Protein AF-V7DD40-F1 (afdb_monomer)

pLDDT: mean 92.63, std 10.47, range [48.88, 98.44]

Organism: NCBI:txid1388762

Nearest PDB structures (foldseek):
  3me1-assembly1_A  TM=8.882E-01  e=3.723E-08  Nitratidesulfovibrio vulgaris str. Hildenborough
  3me1-assembly1_C  TM=8.630E-01  e=1.002E-07  Nitratidesulfovibrio vulgaris str. Hildenborough
  6qd5-assembly1_A  TM=8.201E-01  e=2.045E-06  Homo sapiens
  8xdh-assembly1_A  TM=8.154E-01  e=1.403E-06  Danio rerio
  4ezd-assembly1_A  TM=8.094E-01  e=1.951E-06  Bos taurus

Radius of gyration: 19.09 Å; Cα contacts (8 Å, |Δi|>4): 317; chains: 1; bounding box: 64×48×47 Å

Mean predicted aligned error: 5.02 Å

InterPro domains:
  IPR004937 Urea transporter [PF03253] (1-213)
  IPR004937 Urea transporter [PTHR10464] (6-212)
  IPR029020 Ammonium/urea transporter [G3DSA:1.10.3430.10] (1-225)

Sequence (229 aa):
AQARGYDRADRQAGLYSYNGVLIGILISAVLPWSVILPPLIIAAGGLSSIITHQWRKRGGKLLIAYTAPFVLLGWAVLLIASPSPSGFVEAQPLYALARGVGQIFLLDQPLAGLLIVIGMFIANPYAAMWAVIGSAIGGGVALLADQAQAAWMGLYGFNAALAALAFSRQGEKPWLTVLAITLALLLQPLFKLLPVPGLTAPFVAACWLMHLGNHLAQPRHRDASRLHS

Foldseek 3Di:
DVVVPPDPVCVVVVQLQPLLLLLLLLLPQFDDDDPVSVVVSVVLSVVLSVVSVVCVVPVPQQQNPQNVSSQVSSVVVCVVTPGDDDDFFDDDQQLLLLLLQQCLSPDQGSVSSVVSLVVCCVVPVQLSVQLSVLLNVQLVVCVVVVNNRCSRSSVRRNLRSLQLSVQSDDPGDVVSSVQLSVQLNVCLVVCVVDPGHSRNVSNSVSSSVSSVVVVVPDDPDDDDPPPPD

Secondary structure (DSSP, 8-state):
-GGGT--HHHHHTTTTTHHHHHHHHHHHHHS---TTHHHHHHHHHHHHHHHHHHHHHHSTTTS--TTHHHHHHHHHHHTT-PPPPPPP----HHHHHHHHHHGGGT---HHHHHHHHHHHHHH-HHHHHHHHHHHHHHHHHHHHTT-HHHHHTTTTHHHHHHHHHHH--TTS-HHHHHHHHHHHHHHHHHHTTSSS--TTHHHHHHHHHHHHHHHHHS----SSSSS--

Structure (mmCIF, N/CA/C/O backbone):
data_AF-V7DD40-F1
#
_entry.id   AF-V7DD40-F1
#
loop_
_atom_site.group_PDB
_atom_site.id
_atom_site.type_symbol
_atom_site.label_atom_id
_atom_site.label_alt_id
_atom_site.label_comp_id
_atom_site.label_asym_id
_atom_site.label_entity_id
_atom_site.label_seq_id
_atom_site.pdbx_PDB_ins_code
_atom_site.Cartn_x
_atom_site.Cartn_y
_atom_site.Cartn_z
_atom_site.occupancy
_atom_site.B_iso_or_equiv
_atom_site.auth_seq_id
_atom_site.auth_comp_id
_atom_site.auth_asym_id
_atom_site.auth_atom_id
_atom_site.pdbx_PDB_model_num
ATOM 1 N N . ALA A 1 1 ? -4.344 20.258 2.073 1.00 90.94 1 ALA A N 1
ATOM 2 C CA . ALA A 1 1 ? -5.144 20.231 3.319 1.00 90.94 1 ALA A CA 1
ATOM 3 C C . ALA A 1 1 ? -5.144 21.559 4.088 1.00 90.94 1 ALA A C 1
ATOM 5 O O . ALA A 1 1 ? -6.216 22.110 4.282 1.00 90.94 1 ALA A O 1
ATOM 6 N N . GLN A 1 2 ? -3.987 22.096 4.510 1.00 93.69 2 GLN A N 1
ATOM 7 C CA . GLN A 1 2 ? -3.926 23.322 5.331 1.00 93.69 2 GLN A CA 1
ATOM 8 C C . GLN A 1 2 ? -4.579 24.541 4.671 1.00 93.69 2 GLN A C 1
ATOM 10 O O . GLN A 1 2 ? -5.455 25.147 5.274 1.00 93.69 2 GLN A O 1
ATOM 15 N N . ALA A 1 3 ? -4.235 24.831 3.412 1.00 94.25 3 ALA A N 1
ATOM 16 C CA . ALA A 1 3 ? -4.831 25.936 2.654 1.00 94.25 3 ALA A CA 1
ATOM 17 C C . ALA A 1 3 ? -6.359 25.821 2.472 1.00 94.25 3 ALA A C 1
ATOM 19 O O . ALA A 1 3 ? -7.016 26.806 2.173 1.00 94.25 3 ALA A O 1
ATOM 20 N N . ARG A 1 4 ? -6.934 24.622 2.654 1.00 94.12 4 ARG A N 1
ATOM 21 C CA . ARG A 1 4 ? -8.380 24.367 2.548 1.00 94.12 4 ARG A CA 1
ATOM 22 C C . ARG A 1 4 ? -9.088 24.307 3.906 1.00 94.12 4 ARG A C 1
ATOM 24 O O . ARG A 1 4 ? -10.249 23.925 3.958 1.00 94.12 4 ARG A O 1
ATOM 31 N N . GLY A 1 5 ? -8.392 24.619 5.002 1.00 94.56 5 GLY A N 1
ATOM 32 C CA . GLY A 1 5 ? -8.992 24.651 6.338 1.00 94.56 5 GLY A CA 1
ATOM 33 C C . GLY A 1 5 ? -9.457 23.288 6.864 1.00 94.56 5 GLY A C 1
ATOM 34 O O . GLY A 1 5 ? -10.349 23.236 7.701 1.00 94.56 5 GLY A O 1
ATOM 35 N N . TYR A 1 6 ? -8.886 22.177 6.381 1.00 94.88 6 TYR A N 1
ATOM 36 C CA . TYR A 1 6 ? -9.249 20.848 6.887 1.00 94.88 6 TYR A CA 1
ATOM 37 C C . TYR A 1 6 ? -8.832 20.676 8.352 1.00 94.88 6 TYR A C 1
ATOM 39 O O . TYR A 1 6 ? -7.859 21.296 8.805 1.00 94.88 6 TYR A O 1
ATOM 47 N N . ASP A 1 7 ? -9.541 19.790 9.056 1.00 94.81 7 ASP A N 1
ATOM 48 C CA . ASP A 1 7 ? -9.347 19.528 10.483 1.00 94.81 7 ASP A CA 1
ATOM 49 C C . ASP A 1 7 ? -7.865 19.359 10.863 1.00 94.81 7 ASP A C 1
ATOM 51 O O . ASP A 1 7 ? -7.064 18.757 10.135 1.00 94.81 7 ASP A O 1
ATOM 55 N N . ARG A 1 8 ? -7.473 19.968 11.985 1.00 94.25 8 ARG A N 1
ATOM 56 C CA . ARG A 1 8 ? -6.069 20.030 12.406 1.00 94.25 8 ARG A CA 1
ATOM 57 C C . ARG A 1 8 ? -5.568 18.684 12.920 1.00 94.25 8 ARG A C 1
ATOM 59 O O . ARG A 1 8 ? -4.439 18.331 12.577 1.00 94.25 8 ARG A O 1
ATOM 66 N N . ALA A 1 9 ? -6.376 17.954 13.687 1.00 95.19 9 ALA A N 1
ATOM 67 C CA . ALA A 1 9 ? -5.984 16.662 14.240 1.00 95.19 9 ALA A CA 1
ATOM 68 C C . ALA A 1 9 ? -5.750 15.653 13.110 1.00 95.19 9 ALA A C 1
ATOM 70 O O . ALA A 1 9 ? -4.710 14.999 13.058 1.00 95.19 9 ALA A O 1
ATOM 71 N N . ASP A 1 10 ? -6.641 15.635 12.120 1.00 93.19 10 ASP A N 1
ATOM 72 C CA . ASP A 1 10 ? -6.506 14.788 10.936 1.00 93.19 10 ASP A CA 1
ATOM 73 C C . ASP A 1 10 ? -5.260 15.112 10.098 1.00 93.19 10 ASP A C 1
ATOM 75 O O . ASP A 1 10 ? -4.615 14.220 9.541 1.00 93.19 10 ASP A O 1
ATOM 79 N N . ARG A 1 11 ? -4.904 16.399 9.991 1.00 93.69 11 ARG A N 1
ATOM 80 C CA . ARG A 1 11 ? -3.671 16.828 9.315 1.00 93.69 11 ARG A CA 1
ATOM 81 C C . ARG A 1 11 ? -2.424 16.391 10.075 1.00 93.69 11 ARG A C 1
ATOM 83 O O . ARG A 1 11 ? -1.487 15.918 9.440 1.00 93.69 11 ARG A O 1
ATOM 90 N N . GLN A 1 12 ? -2.413 16.544 11.396 1.00 94.06 12 GLN A N 1
ATOM 91 C CA . GLN A 1 12 ? -1.286 16.152 12.247 1.00 94.06 12 GLN A CA 1
ATOM 92 C C . GLN A 1 12 ? -1.100 14.632 12.295 1.00 94.06 12 GLN A C 1
ATOM 94 O O . GLN A 1 12 ? 0.031 14.164 12.318 1.00 94.06 12 GLN A O 1
ATOM 99 N N . ALA A 1 13 ? -2.189 13.868 12.194 1.00 92.81 13 ALA A N 1
ATOM 100 C CA . ALA A 1 13 ? -2.155 12.418 12.019 1.00 92.81 13 ALA A CA 1
ATOM 101 C C . ALA A 1 13 ? -1.716 11.976 10.604 1.00 92.81 13 ALA A C 1
ATOM 103 O O . ALA A 1 13 ? -1.701 10.784 10.306 1.00 92.81 13 ALA A O 1
ATOM 104 N N . GLY A 1 14 ? -1.399 12.914 9.702 1.00 93.75 14 GLY A N 1
ATOM 105 C CA . GLY A 1 14 ? -0.936 12.616 8.346 1.00 93.75 14 GLY A CA 1
ATOM 106 C C . GLY A 1 14 ? -2.021 12.088 7.404 1.00 93.75 14 GLY A C 1
ATOM 107 O O . GLY A 1 14 ? -1.705 11.646 6.300 1.00 93.75 14 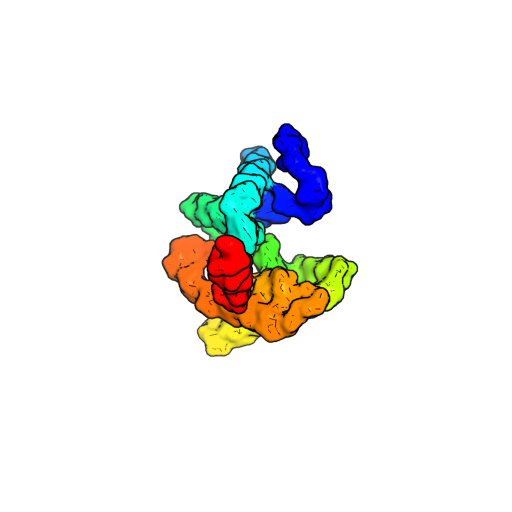GLY A O 1
ATOM 108 N N . LEU A 1 15 ? -3.309 12.158 7.773 1.00 93.94 15 LEU A N 1
ATOM 109 C CA . LEU A 1 15 ? -4.376 11.491 7.016 1.00 93.94 15 LEU A CA 1
ATOM 110 C C . LEU A 1 15 ? -4.545 12.011 5.583 1.00 93.94 15 LEU A C 1
ATOM 112 O O . LEU A 1 15 ? -5.105 11.322 4.738 1.00 93.94 15 LEU A O 1
ATOM 116 N N . TYR A 1 16 ? -4.069 13.225 5.312 1.00 95.88 16 TYR A N 1
ATOM 117 C CA . TYR A 1 16 ? -4.158 13.873 4.006 1.00 95.88 16 TYR A CA 1
ATOM 118 C C . TYR A 1 16 ? -2.867 13.810 3.179 1.00 95.88 16 TYR A C 1
ATOM 120 O O . TYR A 1 16 ? -2.866 14.341 2.068 1.00 95.88 16 TYR A O 1
ATOM 128 N N . SER A 1 17 ? -1.778 13.235 3.704 1.00 94.94 17 SER A N 1
ATOM 129 C CA . SER A 1 17 ? -0.465 13.241 3.042 1.00 94.94 17 SER A CA 1
ATOM 130 C C . SER A 1 17 ? -0.055 11.881 2.488 1.00 94.94 17 SER A C 1
ATOM 132 O O . SER A 1 17 ? 0.490 11.845 1.390 1.00 94.94 17 SER A O 1
ATOM 134 N N . TYR A 1 18 ? -0.342 10.768 3.171 1.00 95.19 18 TYR A N 1
ATOM 135 C CA . TYR A 1 18 ? 0.198 9.459 2.767 1.00 95.19 18 TYR A CA 1
ATOM 136 C C . TYR A 1 18 ? -0.251 9.021 1.359 1.00 95.19 18 TYR A C 1
ATOM 138 O O . TYR A 1 18 ? 0.580 8.599 0.561 1.00 95.19 18 TYR A O 1
ATOM 146 N N . ASN A 1 19 ? -1.525 9.215 0.989 1.00 97.75 19 ASN A N 1
ATOM 147 C CA . ASN A 1 19 ? -1.993 8.954 -0.381 1.00 97.75 19 ASN A CA 1
ATOM 148 C C . ASN A 1 19 ? -1.303 9.867 -1.413 1.00 97.75 19 ASN A C 1
ATOM 150 O O . ASN A 1 19 ? -1.133 9.480 -2.565 1.00 97.75 19 ASN A O 1
ATOM 154 N N . GLY A 1 20 ? -0.931 11.087 -1.009 1.00 97.50 20 GLY A N 1
ATOM 155 C CA . GLY A 1 20 ? -0.179 12.043 -1.825 1.00 97.50 20 GLY A CA 1
ATOM 156 C C . GLY A 1 20 ? 1.276 11.617 -2.046 1.00 97.50 20 GLY A C 1
ATOM 157 O O . GLY A 1 20 ? 1.800 11.771 -3.144 1.00 97.50 20 GLY A O 1
ATOM 158 N N . VAL A 1 21 ? 1.905 11.028 -1.026 1.00 97.69 21 VAL A N 1
ATOM 159 C CA . VAL A 1 21 ? 3.252 10.448 -1.129 1.00 97.69 21 VAL A CA 1
ATOM 160 C C . VAL A 1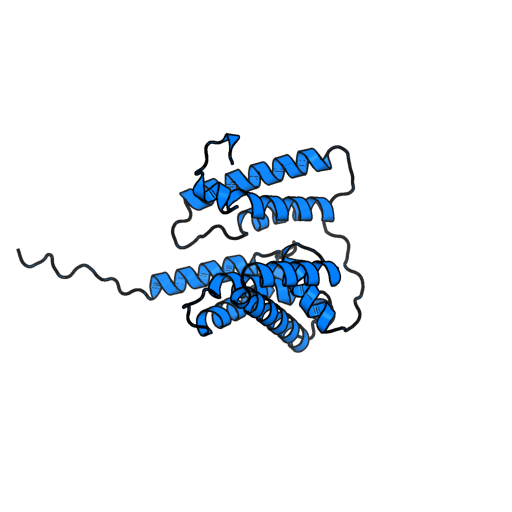 21 ? 3.248 9.277 -2.111 1.00 97.69 21 VAL A C 1
ATOM 162 O O . VAL A 1 21 ? 4.047 9.268 -3.041 1.00 97.69 21 VAL A O 1
ATOM 165 N N . LEU A 1 22 ? 2.308 8.336 -1.966 1.00 98.06 22 LEU A N 1
ATOM 166 C CA . LEU A 1 22 ? 2.227 7.159 -2.837 1.00 98.06 22 LEU A CA 1
ATOM 167 C C . LEU A 1 22 ? 1.995 7.528 -4.309 1.00 98.06 22 LEU A C 1
ATOM 169 O O . LEU A 1 22 ? 2.670 6.989 -5.184 1.00 98.06 22 LEU A O 1
ATOM 173 N N . ILE A 1 23 ? 1.091 8.475 -4.599 1.00 98.25 23 ILE A N 1
ATOM 174 C CA . ILE A 1 23 ? 0.865 8.908 -5.987 1.00 98.25 23 ILE A CA 1
ATOM 175 C C . ILE A 1 23 ? 2.081 9.648 -6.558 1.00 98.25 23 ILE A C 1
ATOM 177 O O . ILE A 1 23 ? 2.396 9.476 -7.730 1.00 98.25 23 ILE A O 1
ATOM 181 N N . GLY A 1 24 ? 2.802 10.420 -5.738 1.00 97.81 24 GLY A N 1
ATOM 182 C CA . GLY A 1 24 ? 4.040 11.077 -6.156 1.00 97.81 24 GLY A CA 1
ATOM 183 C C . GLY A 1 24 ? 5.152 10.085 -6.502 1.00 97.81 24 GLY A C 1
ATOM 184 O O . GLY A 1 24 ? 5.825 10.255 -7.521 1.00 97.81 24 GLY A O 1
ATOM 185 N N . ILE A 1 25 ? 5.303 9.024 -5.701 1.00 96.75 25 ILE A N 1
ATOM 186 C CA . ILE A 1 25 ? 6.254 7.941 -5.984 1.00 96.75 25 ILE A CA 1
ATOM 187 C C . ILE A 1 25 ? 5.860 7.218 -7.274 1.00 96.75 25 ILE A C 1
ATOM 189 O O . ILE A 1 25 ? 6.704 7.049 -8.148 1.00 96.75 25 ILE A O 1
ATOM 193 N N . LEU A 1 26 ? 4.580 6.862 -7.437 1.00 97.38 26 LEU A N 1
ATOM 194 C CA . LEU A 1 26 ? 4.100 6.195 -8.649 1.00 97.38 26 LEU A CA 1
ATOM 195 C C . LEU A 1 26 ? 4.368 7.028 -9.905 1.00 97.38 26 LEU A C 1
ATOM 197 O O . LEU A 1 26 ? 4.930 6.512 -10.863 1.00 97.38 26 LEU A O 1
ATOM 201 N N . ILE A 1 27 ? 4.012 8.316 -9.887 1.00 97.19 27 ILE A N 1
ATOM 202 C CA . ILE A 1 27 ? 4.259 9.238 -11.004 1.00 97.19 27 ILE A CA 1
ATOM 203 C C . ILE A 1 27 ? 5.754 9.294 -11.343 1.00 97.19 27 ILE A C 1
ATOM 205 O O . ILE A 1 27 ? 6.113 9.234 -12.515 1.00 97.19 27 ILE A O 1
ATOM 209 N N . SER A 1 28 ? 6.619 9.349 -10.327 1.00 95.31 28 SER A N 1
ATOM 210 C CA . SER A 1 28 ? 8.077 9.343 -10.513 1.00 95.31 28 SER A CA 1
ATOM 211 C C . SER A 1 28 ? 8.607 8.018 -11.068 1.00 95.31 28 SER A C 1
ATOM 213 O O . SER A 1 28 ? 9.642 8.007 -11.723 1.00 95.31 28 SER A O 1
ATOM 215 N N . ALA A 1 29 ? 7.919 6.907 -10.800 1.00 93.38 29 ALA A N 1
ATOM 216 C CA . ALA A 1 29 ? 8.317 5.581 -11.257 1.00 93.38 29 ALA A CA 1
ATOM 217 C C . ALA A 1 29 ? 7.907 5.293 -12.710 1.00 93.38 29 ALA A C 1
ATOM 219 O O . ALA A 1 29 ? 8.568 4.497 -13.372 1.00 93.38 29 ALA A O 1
ATOM 220 N N . VAL A 1 30 ? 6.823 5.904 -13.205 1.00 95.19 30 VAL A N 1
ATOM 221 C CA . VAL A 1 30 ? 6.283 5.607 -14.547 1.00 95.19 30 VAL A CA 1
ATOM 222 C C . VAL A 1 30 ? 6.524 6.706 -15.582 1.00 95.19 30 VAL A C 1
ATOM 224 O O . VAL A 1 30 ? 6.394 6.444 -16.775 1.00 95.19 30 VAL A O 1
ATOM 227 N N . LEU A 1 31 ? 6.858 7.931 -15.161 1.00 94.25 31 LEU A N 1
ATOM 228 C CA . LEU A 1 31 ? 7.145 9.038 -16.074 1.00 94.25 31 LEU A CA 1
ATOM 229 C C . LEU A 1 31 ? 8.640 9.378 -16.092 1.00 94.25 31 LEU A C 1
ATOM 231 O O . LEU A 1 31 ? 9.278 9.401 -15.038 1.00 94.25 31 LEU A O 1
ATOM 235 N N . PRO A 1 32 ? 9.206 9.716 -17.265 1.00 92.69 32 PRO A N 1
ATOM 236 C CA . PRO A 1 32 ? 10.572 10.207 -17.344 1.00 92.69 32 PRO A CA 1
ATOM 237 C C . PRO A 1 32 ? 10.709 11.569 -16.654 1.00 92.69 32 PRO A C 1
ATOM 239 O O . PRO A 1 32 ? 9.760 12.357 -16.566 1.00 92.69 32 PRO A O 1
ATOM 242 N N . TRP A 1 33 ? 11.928 11.873 -16.207 1.00 94.75 33 TRP A N 1
ATOM 243 C CA . TRP A 1 33 ? 12.243 13.180 -15.643 1.00 94.75 33 TRP A CA 1
ATOM 244 C C . TRP A 1 33 ? 11.926 14.308 -16.636 1.00 94.75 33 TRP A C 1
ATOM 246 O O . TRP A 1 33 ? 12.332 14.275 -17.797 1.00 94.75 33 TRP A O 1
ATOM 256 N N . SER A 1 34 ? 11.216 15.330 -16.158 1.00 95.88 34 SER A N 1
ATOM 257 C CA . SER A 1 34 ? 10.943 16.563 -16.896 1.00 95.88 34 SER A CA 1
ATOM 258 C C . SER A 1 34 ? 10.642 17.709 -15.930 1.00 95.88 34 SER A C 1
ATOM 260 O O . SER A 1 34 ? 10.286 17.487 -14.773 1.00 95.88 34 SER A O 1
ATOM 262 N N . VAL A 1 35 ? 10.706 18.951 -16.418 1.00 96.75 35 VAL A N 1
ATOM 263 C CA . VAL A 1 35 ? 10.358 20.152 -15.630 1.00 96.75 35 VAL A CA 1
ATOM 264 C C . VAL A 1 35 ? 8.881 20.153 -15.193 1.00 96.75 35 VAL A C 1
ATOM 266 O O . VAL A 1 35 ? 8.524 20.776 -14.196 1.00 96.75 35 VAL A O 1
ATOM 269 N N . ILE A 1 36 ? 8.020 19.415 -15.901 1.00 95.94 36 ILE A N 1
ATOM 270 C CA . ILE A 1 36 ? 6.586 19.282 -15.598 1.00 95.94 36 ILE A CA 1
ATOM 271 C C . ILE A 1 36 ? 6.341 18.278 -14.456 1.00 95.94 36 ILE A C 1
ATOM 273 O O . ILE A 1 36 ? 5.308 18.339 -13.787 1.00 95.94 36 ILE A O 1
ATOM 277 N N . LEU A 1 37 ? 7.288 17.376 -14.182 1.00 96.19 37 LEU A N 1
ATOM 278 C CA . LEU A 1 37 ? 7.095 16.294 -13.219 1.00 96.19 37 LEU A CA 1
ATOM 279 C C . LEU A 1 37 ? 6.860 16.802 -11.777 1.00 96.19 37 LEU A C 1
ATOM 281 O O . LEU A 1 37 ? 5.861 16.397 -11.178 1.00 96.19 37 LEU A O 1
ATOM 285 N N . PRO A 1 38 ? 7.665 17.729 -11.209 1.00 97.69 38 PRO A N 1
ATOM 286 C CA . PRO A 1 38 ? 7.398 18.256 -9.868 1.00 97.69 38 PRO A CA 1
ATOM 287 C C . PRO A 1 38 ? 6.031 18.951 -9.697 1.00 97.69 38 PRO A C 1
ATOM 289 O O . PRO A 1 38 ? 5.314 18.595 -8.756 1.00 97.69 38 PRO A O 1
ATOM 292 N N . PRO A 1 39 ? 5.599 19.899 -10.562 1.00 97.88 39 PRO A N 1
ATOM 293 C CA . PRO A 1 39 ? 4.279 20.511 -10.411 1.00 97.88 39 PRO A CA 1
ATOM 294 C C . PRO A 1 39 ? 3.139 19.501 -10.603 1.00 97.88 39 PRO A C 1
ATOM 296 O O . PRO A 1 39 ? 2.124 19.609 -9.913 1.00 97.88 39 PRO A O 1
ATOM 299 N N . LEU A 1 40 ? 3.311 18.484 -11.456 1.00 96.69 40 LEU A N 1
ATOM 300 C CA . LEU A 1 40 ? 2.347 17.391 -11.595 1.00 96.69 40 LEU A CA 1
ATOM 301 C C . LEU A 1 40 ? 2.204 16.585 -10.295 1.00 96.69 40 LEU A C 1
ATOM 303 O O . LEU A 1 40 ? 1.082 16.333 -9.859 1.00 96.69 40 LEU A O 1
ATOM 307 N N . ILE A 1 41 ? 3.314 16.226 -9.642 1.00 97.81 41 ILE A N 1
ATOM 308 C CA . ILE A 1 41 ? 3.302 15.519 -8.349 1.00 97.81 41 ILE A CA 1
ATOM 309 C C . ILE A 1 41 ? 2.595 16.361 -7.279 1.00 97.81 41 ILE A C 1
ATOM 311 O O . ILE A 1 41 ? 1.756 15.845 -6.536 1.00 97.81 41 ILE A O 1
ATOM 315 N N . ILE A 1 42 ? 2.878 17.667 -7.224 1.00 97.81 42 ILE A N 1
ATOM 316 C CA . ILE A 1 42 ? 2.214 18.593 -6.294 1.00 97.81 42 ILE A CA 1
ATOM 317 C C . ILE A 1 42 ? 0.705 18.644 -6.570 1.00 97.81 42 ILE A C 1
ATOM 319 O O . ILE A 1 42 ? -0.097 18.560 -5.634 1.00 97.81 42 ILE A O 1
ATOM 323 N N . ALA A 1 43 ? 0.303 18.738 -7.840 1.00 97.62 43 ALA A N 1
ATOM 324 C CA . ALA A 1 43 ? -1.100 18.750 -8.239 1.00 97.62 43 ALA A CA 1
ATOM 325 C C . ALA A 1 43 ? -1.808 17.430 -7.885 1.00 97.62 43 ALA A C 1
ATOM 327 O O . ALA A 1 43 ? -2.879 17.459 -7.274 1.00 97.62 43 ALA A O 1
ATOM 328 N N . ALA A 1 44 ? -1.192 16.282 -8.182 1.00 97.81 44 ALA A N 1
ATOM 329 C CA . ALA A 1 44 ? -1.719 14.958 -7.862 1.00 97.81 44 ALA A CA 1
ATOM 330 C C . ALA A 1 44 ? -1.842 14.737 -6.346 1.00 97.81 44 ALA A C 1
ATOM 332 O O . ALA A 1 44 ? -2.878 14.270 -5.872 1.00 97.81 44 ALA A O 1
ATOM 333 N N . GLY A 1 45 ? -0.843 15.148 -5.558 1.00 97.88 45 GLY A N 1
ATOM 334 C CA . GLY A 1 45 ? -0.910 15.124 -4.095 1.00 97.88 45 GLY A CA 1
ATOM 335 C C . GLY A 1 45 ? -2.006 16.045 -3.544 1.00 97.88 45 GLY A C 1
ATOM 336 O O . GLY A 1 45 ? -2.761 15.669 -2.640 1.00 97.88 45 GLY A O 1
ATOM 337 N N . GLY A 1 46 ? -2.163 17.231 -4.136 1.00 97.69 46 GLY A N 1
ATOM 338 C CA . GLY A 1 46 ? -3.249 18.160 -3.834 1.00 97.69 46 GLY A CA 1
ATOM 339 C C . GLY A 1 46 ? -4.632 17.564 -4.112 1.00 97.69 46 GLY A C 1
ATOM 340 O O . GLY A 1 46 ? -5.512 17.652 -3.250 1.00 97.69 46 GLY A O 1
ATOM 341 N N . LEU A 1 47 ? -4.813 16.930 -5.272 1.00 97.81 47 LEU A N 1
ATOM 342 C CA . LEU A 1 47 ? -6.043 16.243 -5.669 1.00 97.81 47 LEU A CA 1
ATOM 343 C C . LEU A 1 47 ? -6.336 15.046 -4.758 1.00 97.81 47 LEU A C 1
ATOM 345 O O . LEU A 1 47 ? -7.450 14.917 -4.255 1.00 97.81 47 LEU A O 1
ATOM 349 N N . SER A 1 48 ? -5.321 14.238 -4.458 1.00 97.88 48 SER A N 1
ATOM 350 C CA . SER A 1 48 ? -5.394 13.120 -3.515 1.00 97.88 48 SER A CA 1
ATOM 351 C C . SER A 1 48 ? -5.908 13.567 -2.140 1.00 97.88 48 SER A C 1
ATOM 353 O O . SER A 1 48 ? -6.824 12.958 -1.579 1.00 97.88 48 SER A O 1
ATOM 355 N N . SER A 1 49 ? -5.424 14.707 -1.630 1.00 97.00 49 SER A N 1
ATOM 356 C CA . SER A 1 49 ? -5.918 15.316 -0.386 1.00 97.00 49 SER A CA 1
ATOM 357 C C . SER A 1 49 ? -7.395 15.738 -0.467 1.00 97.00 49 SER A C 1
ATOM 359 O O . SER A 1 49 ? -8.115 15.594 0.524 1.00 97.00 49 SER A O 1
ATOM 361 N N . ILE A 1 50 ? -7.867 16.246 -1.614 1.00 97.00 50 ILE A N 1
ATOM 362 C CA . ILE A 1 50 ? -9.283 16.601 -1.823 1.00 97.00 50 ILE A CA 1
ATOM 363 C C . ILE A 1 50 ? -10.150 15.345 -1.842 1.00 97.00 50 ILE A C 1
ATOM 365 O O . ILE A 1 50 ? -11.138 15.288 -1.113 1.00 97.00 50 ILE A O 1
ATOM 369 N N . ILE A 1 51 ? -9.763 14.334 -2.625 1.00 96.44 51 ILE A N 1
ATOM 370 C CA . ILE A 1 51 ? -10.480 13.056 -2.706 1.00 96.44 51 ILE A CA 1
ATOM 371 C C . ILE A 1 51 ? -10.567 12.436 -1.315 1.00 96.44 51 ILE A C 1
ATOM 373 O O . ILE A 1 51 ? -11.658 12.097 -0.875 1.00 96.44 51 ILE A O 1
ATOM 377 N N . THR A 1 52 ? -9.453 12.391 -0.579 1.00 96.19 52 THR A N 1
ATOM 378 C CA . THR A 1 52 ? -9.409 11.869 0.795 1.00 96.19 52 THR A CA 1
ATOM 379 C C . THR A 1 52 ? -10.392 12.598 1.712 1.00 96.19 52 THR A C 1
ATOM 381 O O . THR A 1 52 ? -11.107 11.963 2.484 1.00 96.19 52 THR A O 1
ATOM 384 N N . HIS A 1 53 ? -10.476 13.929 1.620 1.00 95.56 53 HIS A N 1
ATOM 385 C CA . HIS A 1 53 ? -11.430 14.709 2.407 1.00 95.56 53 HIS A CA 1
ATOM 386 C C . HIS A 1 53 ? -12.882 14.359 2.076 1.00 95.56 53 HIS A C 1
ATOM 388 O O . HIS A 1 53 ? -13.668 14.063 2.977 1.00 95.56 53 HIS A O 1
ATOM 394 N N . GLN A 1 54 ? -13.229 14.335 0.788 1.00 94.75 54 GLN A N 1
ATOM 395 C CA . GLN A 1 54 ? -14.588 14.011 0.359 1.00 94.75 54 GLN A CA 1
ATOM 396 C C . GLN A 1 54 ? -14.963 12.567 0.694 1.00 94.75 54 GLN A C 1
ATOM 398 O O . GLN A 1 54 ? -16.097 12.309 1.099 1.00 94.75 54 GLN A O 1
ATOM 403 N N . TRP A 1 55 ? -14.000 11.649 0.607 1.00 94.19 55 TRP A N 1
ATOM 404 C CA . TRP A 1 55 ? -14.169 10.258 1.004 1.00 94.19 55 TRP A CA 1
ATOM 405 C C . TRP A 1 55 ? -14.478 10.141 2.487 1.00 94.19 55 TRP A C 1
ATOM 407 O O . TRP A 1 55 ? -15.423 9.466 2.866 1.00 94.19 55 TRP A O 1
ATOM 417 N N . ARG A 1 56 ? -13.738 10.846 3.344 1.00 91.00 56 ARG A N 1
ATOM 418 C CA . ARG A 1 56 ? -13.983 10.816 4.790 1.00 91.00 56 ARG A CA 1
ATOM 419 C C . ARG A 1 56 ? -15.310 11.463 5.169 1.00 91.00 56 ARG A C 1
ATOM 421 O O . ARG A 1 56 ? -15.986 10.968 6.063 1.00 91.00 56 ARG A O 1
ATOM 428 N N . LYS A 1 57 ? -15.719 12.516 4.457 1.00 90.19 57 LYS A N 1
ATOM 429 C CA . LYS A 1 57 ? -17.022 13.160 4.663 1.00 90.19 57 LYS A CA 1
ATOM 430 C C . LYS A 1 57 ? -18.202 12.252 4.285 1.00 90.19 57 LYS A C 1
ATOM 432 O O . LYS A 1 57 ? -19.262 12.379 4.887 1.00 90.19 57 LYS A O 1
ATOM 437 N N . ARG A 1 58 ? -18.043 11.369 3.288 1.00 89.44 58 ARG A N 1
ATOM 438 C CA . ARG A 1 58 ? -19.149 10.580 2.700 1.00 89.44 58 ARG A CA 1
ATOM 439 C C . ARG A 1 58 ? -19.088 9.067 2.956 1.00 89.44 58 ARG A C 1
ATOM 441 O O . ARG A 1 58 ? -20.116 8.412 2.871 1.00 89.44 58 ARG A O 1
ATOM 448 N N . GLY A 1 59 ? -17.920 8.507 3.259 1.00 78.81 59 GLY A N 1
ATOM 449 C CA . GLY A 1 59 ? -17.666 7.060 3.313 1.00 78.81 59 GLY A CA 1
ATOM 450 C C . GLY A 1 59 ? -18.152 6.357 4.584 1.00 78.81 59 GLY A C 1
ATOM 451 O O . GLY A 1 59 ? -18.219 5.127 4.630 1.00 78.81 59 GLY A O 1
ATOM 452 N N . GLY A 1 60 ? -18.524 7.117 5.617 1.00 83.19 60 GLY A N 1
ATOM 453 C CA . GLY A 1 60 ? -19.025 6.567 6.877 1.00 83.19 60 GLY A CA 1
ATOM 454 C C . GLY A 1 60 ? -18.020 5.635 7.567 1.00 83.19 60 GLY A C 1
ATOM 455 O O . GLY A 1 60 ? -16.809 5.820 7.469 1.00 83.19 60 GLY A O 1
ATOM 456 N N . LYS A 1 61 ? -18.533 4.630 8.290 1.00 81.75 61 LYS A N 1
ATOM 457 C CA . LYS A 1 61 ? -17.716 3.635 9.016 1.00 81.75 61 LYS A CA 1
ATOM 458 C C . LYS A 1 61 ? -17.291 2.438 8.156 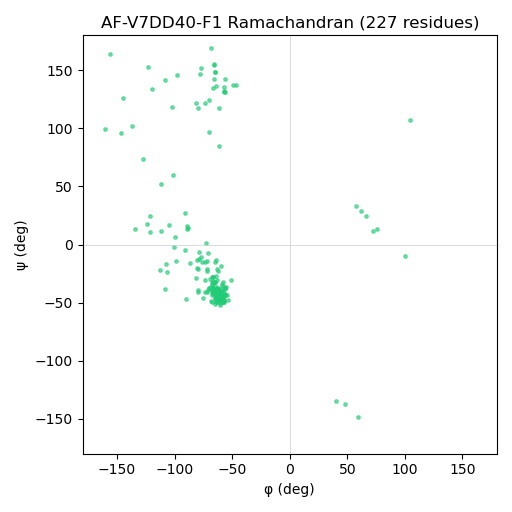1.00 81.75 61 LYS A C 1
ATOM 460 O O . LYS A 1 61 ? -16.399 1.704 8.556 1.00 81.75 61 LYS A O 1
ATOM 465 N N . LEU A 1 62 ? -17.935 2.241 7.005 1.00 85.19 62 LEU A N 1
ATOM 466 C CA . LEU A 1 62 ? -17.713 1.086 6.129 1.00 85.19 62 LEU A CA 1
ATOM 467 C C . LEU A 1 62 ? -16.609 1.355 5.103 1.00 85.19 62 LEU A C 1
ATOM 469 O O . LEU A 1 62 ? -15.700 0.547 4.938 1.00 85.19 62 LEU A O 1
ATOM 473 N N . LEU A 1 63 ? -16.660 2.517 4.446 1.00 88.62 63 LEU A N 1
ATOM 474 C CA . LEU A 1 63 ? -15.741 2.884 3.370 1.00 88.62 63 LEU A CA 1
ATOM 475 C C . LEU A 1 63 ? -14.659 3.832 3.889 1.00 88.62 63 LEU A C 1
ATOM 477 O O . LEU A 1 63 ? -14.520 4.967 3.423 1.00 88.62 63 LEU A O 1
ATOM 481 N N . ILE A 1 64 ? -13.886 3.367 4.874 1.00 91.75 64 ILE A N 1
ATOM 482 C CA . ILE A 1 64 ? -12.686 4.079 5.329 1.00 91.75 64 ILE A CA 1
ATOM 483 C C . ILE A 1 64 ? -11.751 4.264 4.128 1.00 91.75 64 ILE A C 1
ATOM 485 O O . ILE A 1 64 ? -11.555 3.339 3.343 1.00 91.75 64 ILE A O 1
ATOM 489 N N . ALA A 1 65 ? -11.187 5.464 3.975 1.00 93.12 65 ALA A N 1
ATOM 490 C CA . ALA A 1 65 ? -10.454 5.831 2.766 1.00 93.12 65 ALA A CA 1
ATOM 491 C C . ALA A 1 65 ? -9.242 4.926 2.495 1.00 93.12 65 ALA A C 1
ATOM 493 O O . ALA A 1 65 ? -8.997 4.611 1.336 1.00 93.12 65 ALA A O 1
ATOM 494 N N . TYR A 1 66 ? -8.502 4.503 3.534 1.00 95.38 66 TYR A N 1
ATOM 495 C CA . TYR A 1 66 ? -7.239 3.764 3.389 1.00 95.38 66 TYR A CA 1
ATOM 496 C C . TYR A 1 66 ? -6.396 4.346 2.237 1.00 95.38 66 TYR A C 1
ATOM 498 O O . TYR A 1 66 ? -6.304 5.566 2.078 1.00 95.38 66 TYR A O 1
ATOM 506 N N . THR A 1 67 ? -5.834 3.493 1.384 1.00 97.25 67 THR A N 1
ATOM 507 C CA . THR A 1 67 ? -5.127 3.900 0.173 1.00 97.25 67 THR A CA 1
ATOM 508 C C . THR A 1 67 ? -6.034 4.023 -1.061 1.00 97.25 67 THR A C 1
ATOM 510 O O . THR A 1 67 ? -5.534 4.122 -2.177 1.00 97.25 67 THR A O 1
ATOM 513 N N . ALA A 1 68 ? -7.367 4.037 -0.914 1.00 97.38 68 ALA A N 1
ATOM 514 C CA . ALA A 1 68 ? -8.300 4.125 -2.045 1.00 97.38 68 ALA A CA 1
ATOM 515 C C . ALA A 1 68 ? -8.104 5.389 -2.910 1.00 97.38 68 ALA A C 1
ATOM 517 O O . ALA A 1 68 ? -8.097 5.257 -4.135 1.00 97.38 68 ALA A O 1
ATOM 518 N N . PRO A 1 69 ? -7.874 6.597 -2.342 1.00 97.62 69 PRO A N 1
ATOM 519 C CA . PRO A 1 69 ? -7.539 7.773 -3.145 1.00 97.62 69 PRO A CA 1
ATOM 520 C C . PRO A 1 69 ? -6.277 7.571 -3.996 1.00 97.62 69 PRO A C 1
ATOM 522 O O . PRO A 1 69 ? -6.261 7.973 -5.157 1.00 97.62 69 PRO A O 1
ATOM 525 N N . PHE A 1 70 ? -5.244 6.921 -3.446 1.00 98.19 70 PHE A N 1
ATOM 526 C CA . PHE A 1 70 ? -4.051 6.539 -4.202 1.00 98.19 70 PHE A CA 1
ATOM 527 C C . PHE A 1 70 ? -4.368 5.516 -5.297 1.00 98.19 70 PHE A C 1
ATOM 529 O O . PHE A 1 70 ? -3.941 5.723 -6.423 1.00 98.19 70 PHE A O 1
ATOM 536 N N . VAL A 1 71 ? -5.133 4.459 -5.006 1.00 98.00 71 VAL A N 1
ATOM 537 C CA . VAL A 1 71 ? -5.490 3.423 -5.993 1.00 98.00 71 VAL A CA 1
ATOM 538 C C . VAL A 1 71 ? -6.214 4.031 -7.195 1.00 98.00 71 VAL A C 1
ATOM 540 O O . VAL A 1 71 ? -5.835 3.764 -8.330 1.00 98.00 71 VAL A O 1
ATOM 543 N N . LEU A 1 72 ? -7.209 4.893 -6.962 1.00 97.38 72 LEU A N 1
ATOM 544 C CA . LEU A 1 72 ? -7.983 5.513 -8.042 1.00 97.38 72 LEU A CA 1
ATOM 545 C C . LEU A 1 72 ? -7.136 6.441 -8.915 1.00 97.38 72 LEU A C 1
ATOM 547 O O . LEU A 1 72 ? -7.192 6.362 -10.142 1.00 97.38 72 LEU A O 1
ATOM 551 N N . LEU A 1 73 ? -6.341 7.313 -8.290 1.00 97.94 73 LEU A N 1
ATOM 552 C CA . LEU A 1 73 ? -5.435 8.194 -9.027 1.00 97.94 73 LEU A CA 1
ATOM 553 C C . LEU A 1 73 ? -4.330 7.400 -9.725 1.00 97.94 73 LEU A C 1
ATOM 555 O O . LEU A 1 73 ? -3.946 7.726 -10.844 1.00 97.94 73 LEU A O 1
ATOM 559 N N . GLY A 1 74 ? -3.841 6.344 -9.084 1.00 97.75 74 GLY A N 1
ATOM 560 C CA . GLY A 1 74 ? -2.806 5.479 -9.617 1.00 97.75 74 GLY A CA 1
ATOM 561 C C . GLY A 1 74 ? -3.277 4.704 -10.837 1.00 97.75 74 GLY A C 1
ATOM 562 O O . GLY A 1 74 ? -2.546 4.648 -11.815 1.00 97.75 74 GLY A O 1
ATOM 563 N N . TRP A 1 75 ? -4.510 4.197 -10.849 1.00 97.69 75 TRP A N 1
ATOM 564 C CA . TRP A 1 75 ? -5.097 3.613 -12.057 1.00 97.69 75 TRP A CA 1
ATOM 565 C C . TRP A 1 75 ? -5.217 4.626 -13.193 1.00 97.69 75 TRP A C 1
ATOM 567 O O . TRP A 1 75 ? -4.868 4.292 -14.318 1.00 97.69 75 TRP A O 1
ATOM 577 N N . ALA A 1 76 ? -5.622 5.869 -12.915 1.00 96.81 76 ALA A N 1
ATOM 578 C CA . ALA A 1 76 ? -5.654 6.910 -13.943 1.00 96.81 76 ALA A CA 1
ATOM 579 C C . ALA A 1 76 ? -4.262 7.171 -14.551 1.00 96.81 76 ALA A C 1
ATOM 581 O O . ALA A 1 76 ? -4.140 7.302 -15.765 1.00 96.81 76 ALA A O 1
ATOM 582 N N . VAL A 1 77 ? -3.211 7.187 -13.724 1.00 96.75 77 VAL A N 1
ATOM 583 C CA . VAL A 1 77 ? -1.815 7.301 -14.181 1.00 96.75 77 VAL A CA 1
ATOM 584 C C . VAL A 1 77 ? -1.372 6.052 -14.956 1.00 96.75 77 VAL A C 1
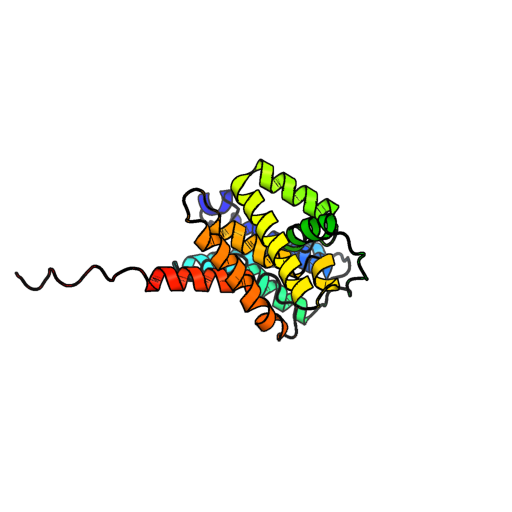ATOM 586 O O . VAL A 1 77 ? -0.742 6.167 -16.001 1.00 96.75 77 VAL A O 1
ATOM 589 N N . LEU A 1 78 ? -1.731 4.856 -14.492 1.00 96.62 78 LEU A N 1
ATOM 590 C CA . LEU A 1 78 ? -1.318 3.590 -15.106 1.00 96.62 78 LEU A CA 1
ATOM 591 C C . LEU A 1 78 ? -1.999 3.300 -16.449 1.00 96.62 78 LEU A C 1
ATOM 593 O O . LEU A 1 78 ? -1.472 2.529 -17.246 1.00 96.62 78 LEU A O 1
ATOM 597 N N . LEU A 1 79 ? -3.143 3.935 -16.718 1.00 95.25 79 LEU A N 1
ATOM 598 C CA . LEU A 1 79 ? -3.800 3.896 -18.026 1.00 95.25 79 LEU A CA 1
ATOM 599 C C . LEU A 1 79 ? -3.054 4.710 -19.094 1.00 95.25 79 LEU A C 1
ATOM 601 O O . LEU A 1 79 ? -3.238 4.449 -20.279 1.00 95.25 79 LEU A O 1
ATOM 605 N N . ILE A 1 80 ? -2.237 5.690 -18.692 1.00 94.12 80 ILE A N 1
ATOM 606 C CA . ILE A 1 80 ? -1.485 6.559 -19.615 1.00 94.12 80 ILE A CA 1
ATOM 607 C C . ILE A 1 80 ? 0.013 6.243 -19.652 1.00 94.12 80 ILE A C 1
ATOM 609 O O . ILE A 1 80 ? 0.675 6.556 -20.638 1.00 94.12 80 ILE A O 1
ATOM 613 N N . ALA A 1 81 ? 0.553 5.641 -18.592 1.00 93.56 81 ALA A N 1
ATOM 614 C CA . ALA A 1 81 ? 1.966 5.312 -18.469 1.00 93.56 81 ALA A CA 1
ATOM 615 C C . ALA A 1 81 ? 2.142 3.996 -17.710 1.00 93.56 81 ALA A C 1
ATOM 617 O O . ALA A 1 81 ? 1.648 3.834 -16.596 1.00 93.56 81 ALA A O 1
ATOM 618 N N . SER A 1 82 ? 2.866 3.051 -18.302 1.00 87.06 82 SER A N 1
ATOM 619 C CA . SER A 1 82 ? 3.129 1.749 -17.688 1.00 87.06 82 SER A CA 1
ATOM 620 C C . SER A 1 82 ? 4.499 1.729 -17.008 1.00 87.06 82 SER A C 1
ATOM 622 O O . SER A 1 82 ? 5.432 2.359 -17.507 1.00 87.06 82 SER A O 1
ATOM 624 N N . PRO A 1 83 ? 4.653 1.004 -15.887 1.00 85.38 83 PRO A N 1
ATOM 625 C CA . PRO A 1 83 ? 5.961 0.805 -15.284 1.00 85.38 83 PRO A CA 1
ATOM 626 C C . PRO A 1 83 ? 6.858 -0.003 -16.221 1.00 85.38 83 PRO A C 1
ATOM 628 O O . PRO A 1 83 ? 6.388 -0.882 -16.949 1.00 85.38 83 PRO A O 1
ATOM 631 N N . SER A 1 84 ? 8.159 0.269 -16.162 1.00 82.38 84 SER A N 1
ATOM 632 C CA . SER A 1 84 ? 9.154 -0.571 -16.822 1.00 82.38 84 SER A CA 1
ATOM 633 C C . SER A 1 84 ? 9.024 -2.023 -16.343 1.00 82.38 84 SER A C 1
ATOM 635 O O . SER A 1 84 ? 8.770 -2.246 -15.154 1.00 82.38 84 SER A O 1
ATOM 637 N N . PRO A 1 85 ? 9.210 -3.019 -17.227 1.00 79.62 85 PRO A N 1
ATOM 638 C CA . PRO A 1 85 ? 9.194 -4.418 -16.826 1.00 79.62 85 PRO A CA 1
ATOM 639 C C . PRO A 1 85 ? 10.224 -4.661 -15.724 1.00 79.62 85 PRO A C 1
ATOM 641 O O . PRO A 1 85 ? 11.383 -4.260 -15.848 1.00 79.62 85 PRO A O 1
ATOM 644 N N . SER A 1 86 ? 9.808 -5.321 -14.646 1.00 81.25 86 SER A N 1
ATOM 645 C CA . SER A 1 86 ? 10.738 -5.743 -13.603 1.00 81.25 86 SER A CA 1
ATOM 646 C C . SER A 1 86 ? 11.690 -6.802 -14.160 1.00 81.25 86 SER A C 1
ATOM 648 O O . SER A 1 86 ? 11.266 -7.729 -14.852 1.00 81.25 86 SER A O 1
ATOM 650 N N . GLY A 1 87 ? 12.982 -6.653 -13.865 1.00 85.25 87 GLY A N 1
ATOM 651 C CA . GLY A 1 87 ? 13.994 -7.641 -14.228 1.00 85.25 87 GLY A CA 1
ATOM 652 C C . GLY A 1 87 ? 13.842 -8.945 -13.443 1.00 85.25 87 GLY A C 1
ATOM 653 O O . GLY A 1 87 ? 13.108 -9.021 -12.458 1.00 85.25 87 GLY A O 1
ATOM 654 N N . PHE A 1 88 ? 14.572 -9.974 -13.871 1.00 91.19 88 PHE A N 1
ATOM 655 C CA . PHE A 1 88 ? 14.666 -11.220 -13.118 1.00 91.19 88 PHE A CA 1
ATOM 656 C C . PHE A 1 88 ? 15.348 -10.977 -11.769 1.00 91.19 88 PHE A C 1
ATOM 658 O O . PHE A 1 88 ? 16.370 -10.292 -11.694 1.00 91.19 88 PHE A O 1
ATOM 665 N N . VAL A 1 89 ? 14.797 -11.567 -10.711 1.00 93.69 89 VAL A N 1
ATOM 666 C CA . VAL A 1 89 ? 15.327 -11.448 -9.354 1.00 93.69 89 VAL A CA 1
ATOM 667 C C . VAL A 1 89 ? 15.707 -12.826 -8.823 1.00 93.69 89 VAL A C 1
ATOM 669 O O . VAL A 1 89 ? 14.938 -13.785 -8.921 1.00 93.69 89 VAL A O 1
ATOM 672 N N . GLU A 1 90 ? 16.899 -12.915 -8.232 1.00 92.50 90 GLU A N 1
ATOM 673 C CA . GLU A 1 90 ? 17.392 -14.137 -7.599 1.00 92.50 90 GLU A CA 1
ATOM 674 C C . GLU A 1 90 ? 16.563 -14.548 -6.376 1.00 92.50 90 GLU A C 1
ATOM 676 O O . GLU A 1 90 ? 16.039 -13.716 -5.624 1.00 92.50 90 GLU A O 1
ATOM 681 N N . ALA A 1 91 ? 16.494 -15.860 -6.150 1.00 94.38 91 ALA A N 1
ATOM 682 C CA . ALA A 1 91 ? 15.785 -16.452 -5.027 1.00 94.38 91 ALA A CA 1
ATOM 683 C C . ALA A 1 91 ? 16.514 -16.172 -3.706 1.00 94.38 91 ALA A C 1
ATOM 685 O O . ALA A 1 91 ? 17.452 -16.870 -3.329 1.00 94.38 91 ALA A O 1
ATOM 686 N N . GLN A 1 92 ? 16.065 -15.141 -2.991 1.00 95.88 92 GLN A N 1
ATOM 687 C CA . GLN A 1 92 ? 16.609 -14.762 -1.689 1.00 95.88 92 GLN A CA 1
ATOM 688 C C . GLN A 1 92 ? 15.465 -14.417 -0.721 1.00 95.88 92 GLN A C 1
ATOM 690 O O . GLN A 1 92 ? 14.910 -13.316 -0.799 1.00 95.88 92 GLN A O 1
ATOM 695 N N . PRO A 1 93 ? 15.092 -15.324 0.206 1.00 94.69 93 PRO A N 1
ATOM 696 C CA . PRO A 1 93 ? 13.918 -15.150 1.064 1.00 94.69 93 PRO A CA 1
ATOM 697 C C . PRO A 1 93 ? 13.934 -13.873 1.908 1.00 94.69 93 PRO A C 1
ATOM 699 O O . PRO A 1 93 ? 12.936 -13.161 1.958 1.00 94.69 93 PRO A O 1
ATOM 702 N N . LEU A 1 94 ? 15.071 -13.528 2.522 1.00 95.25 94 LEU A N 1
ATOM 703 C CA . LEU A 1 94 ? 15.177 -12.315 3.342 1.00 95.25 94 LEU A CA 1
ATOM 704 C C . LEU A 1 94 ? 14.962 -11.043 2.509 1.00 95.25 94 LEU A C 1
ATOM 706 O O . LEU A 1 94 ? 14.284 -10.113 2.944 1.00 95.25 94 LEU A O 1
ATOM 710 N N . TYR A 1 95 ? 15.500 -11.018 1.290 1.00 96.88 95 TYR A N 1
ATOM 711 C CA . TYR A 1 95 ? 15.316 -9.890 0.382 1.00 96.88 95 TYR A CA 1
ATOM 712 C C . TYR A 1 95 ? 13.880 -9.825 -0.119 1.00 96.88 95 TYR A C 1
ATOM 714 O O . TYR A 1 95 ? 13.328 -8.735 -0.203 1.00 96.88 95 TYR A O 1
ATOM 722 N N . ALA A 1 96 ? 13.247 -10.967 -0.382 1.00 96.50 96 ALA A N 1
ATOM 723 C CA . ALA A 1 96 ? 11.840 -11.031 -0.754 1.00 96.50 96 ALA A CA 1
ATOM 724 C C . ALA A 1 96 ? 10.918 -10.511 0.359 1.00 96.50 96 ALA A C 1
ATOM 726 O O . ALA A 1 96 ? 9.994 -9.753 0.071 1.00 96.50 96 ALA A O 1
ATOM 727 N N . LEU A 1 97 ? 11.202 -10.834 1.627 1.00 96.69 97 LEU A N 1
ATOM 728 C CA . LEU A 1 97 ? 10.472 -10.289 2.777 1.00 96.69 97 LEU A CA 1
ATOM 729 C C . LEU A 1 97 ? 10.597 -8.766 2.861 1.00 96.69 97 LEU A C 1
ATOM 731 O O . LEU A 1 97 ? 9.586 -8.072 3.001 1.00 96.69 97 LEU A O 1
ATOM 735 N N . ALA A 1 98 ? 11.827 -8.254 2.742 1.00 97.25 98 ALA A N 1
ATOM 736 C CA . ALA A 1 98 ? 12.101 -6.823 2.767 1.00 97.25 98 ALA A CA 1
ATOM 737 C C . ALA A 1 98 ? 11.436 -6.107 1.582 1.00 97.25 98 ALA A C 1
ATOM 739 O O . ALA A 1 98 ? 10.736 -5.118 1.787 1.00 97.25 98 ALA A O 1
ATOM 740 N N . ARG A 1 99 ? 11.560 -6.645 0.360 1.00 97.56 99 ARG A N 1
ATOM 741 C CA . ARG A 1 99 ? 10.848 -6.152 -0.829 1.00 97.56 99 ARG A CA 1
ATOM 742 C C . ARG A 1 99 ? 9.344 -6.163 -0.625 1.00 97.56 99 ARG A C 1
ATOM 744 O O . ARG A 1 99 ? 8.703 -5.177 -0.940 1.00 97.56 99 ARG A O 1
ATOM 751 N N . GLY A 1 100 ? 8.776 -7.222 -0.054 1.00 97.62 100 GLY A N 1
ATOM 752 C CA . GLY A 1 100 ? 7.340 -7.296 0.203 1.00 97.62 100 GLY A CA 1
ATOM 753 C C . GLY A 1 100 ? 6.834 -6.156 1.087 1.00 97.62 100 GLY A C 1
ATOM 754 O O . GLY A 1 100 ? 5.741 -5.654 0.863 1.00 97.62 100 GLY A O 1
ATOM 755 N N . VAL A 1 101 ? 7.644 -5.662 2.025 1.00 97.94 101 VAL A N 1
ATOM 756 C CA . VAL A 1 101 ? 7.326 -4.437 2.775 1.00 97.94 101 VAL A CA 1
ATOM 757 C C . VAL A 1 101 ? 7.641 -3.173 1.963 1.00 97.94 101 VAL A C 1
ATOM 759 O O . VAL A 1 101 ? 6.846 -2.235 1.961 1.00 97.94 101 VAL A O 1
ATOM 762 N N . GLY A 1 102 ? 8.759 -3.137 1.235 1.00 97.44 102 GLY A N 1
ATOM 763 C CA . GLY A 1 102 ? 9.146 -2.012 0.372 1.00 97.44 102 GLY A CA 1
ATOM 764 C C . GLY A 1 102 ? 8.118 -1.687 -0.717 1.00 97.44 102 GLY A C 1
ATOM 765 O O . GLY A 1 102 ? 7.836 -0.517 -0.980 1.00 97.44 102 GLY A O 1
ATOM 766 N N . GLN A 1 103 ? 7.470 -2.710 -1.269 1.00 97.56 103 GLN A N 1
ATOM 767 C CA . GLN A 1 103 ? 6.443 -2.595 -2.303 1.00 97.56 103 GLN A CA 1
ATOM 768 C C . GLN A 1 103 ? 5.179 -1.861 -1.823 1.00 97.56 103 GLN A C 1
ATOM 770 O O . GLN A 1 103 ? 4.418 -1.372 -2.655 1.00 97.56 103 GLN A O 1
ATOM 775 N N . ILE A 1 104 ? 4.982 -1.673 -0.507 1.00 97.00 104 ILE A N 1
ATOM 776 C CA . ILE A 1 104 ? 3.961 -0.747 0.024 1.00 97.00 104 ILE A CA 1
ATOM 777 C C . ILE A 1 104 ? 4.155 0.664 -0.556 1.00 97.00 104 ILE A C 1
ATOM 779 O O . ILE A 1 104 ? 3.182 1.356 -0.850 1.00 97.00 104 ILE A O 1
ATOM 783 N N . PHE A 1 105 ? 5.413 1.063 -0.746 1.00 96.81 105 PHE A N 1
ATOM 784 C CA . PHE A 1 105 ? 5.825 2.337 -1.326 1.00 96.81 105 PHE A CA 1
ATOM 785 C C . PHE A 1 105 ? 6.326 2.186 -2.767 1.00 96.81 105 PHE A C 1
ATOM 787 O O . PHE A 1 105 ? 6.983 3.094 -3.260 1.00 96.81 105 PHE A O 1
ATOM 794 N N . LEU A 1 106 ? 6.025 1.068 -3.444 1.00 94.88 106 LEU A N 1
ATOM 795 C CA . LEU A 1 106 ? 6.493 0.763 -4.806 1.00 94.88 106 LEU A CA 1
ATOM 796 C C . LEU A 1 106 ? 8.028 0.666 -4.923 1.00 94.88 106 LEU A C 1
ATOM 798 O O . LEU A 1 106 ? 8.592 0.962 -5.974 1.00 94.88 106 LEU A O 1
ATOM 802 N N . LEU A 1 107 ? 8.712 0.282 -3.839 1.00 94.44 107 LEU A N 1
ATOM 803 C CA . LEU A 1 107 ? 10.168 0.141 -3.807 1.00 94.44 107 LEU A CA 1
ATOM 804 C C . LEU A 1 107 ? 10.562 -1.337 -3.908 1.00 94.44 107 LEU A C 1
ATOM 806 O O . LEU A 1 107 ? 10.246 -2.137 -3.026 1.00 94.44 107 LEU A O 1
ATOM 810 N N . ASP A 1 108 ? 11.297 -1.688 -4.962 1.00 92.19 108 ASP A N 1
ATOM 811 C CA . ASP A 1 108 ? 11.769 -3.052 -5.246 1.00 92.19 108 ASP A CA 1
ATOM 812 C C . ASP A 1 108 ? 13.161 -3.368 -4.659 1.00 92.19 108 ASP A C 1
ATOM 814 O O . ASP A 1 108 ? 13.636 -4.507 -4.715 1.00 92.19 108 ASP A O 1
ATOM 818 N N . GLN A 1 109 ? 13.813 -2.368 -4.061 1.00 94.44 109 GLN A N 1
ATOM 819 C CA . GLN A 1 109 ? 15.129 -2.497 -3.445 1.00 94.44 109 GLN A CA 1
ATOM 820 C C . GLN A 1 109 ? 15.015 -3.087 -2.028 1.00 94.44 109 GLN A C 1
ATOM 822 O O . GLN A 1 109 ? 14.392 -2.464 -1.159 1.00 94.44 109 GLN A O 1
ATOM 827 N N . PRO A 1 110 ? 15.661 -4.235 -1.729 1.00 95.94 110 PRO A N 1
ATOM 828 C CA . PRO A 1 110 ? 15.605 -4.858 -0.404 1.00 95.94 110 PRO A CA 1
ATOM 829 C C . PRO A 1 110 ? 16.051 -3.929 0.726 1.00 95.94 110 PRO A C 1
ATOM 831 O O . PRO A 1 110 ? 15.448 -3.931 1.795 1.00 95.94 110 PRO A O 1
ATOM 834 N N . LEU A 1 111 ? 17.071 -3.097 0.486 1.00 97.44 111 LEU A N 1
ATOM 835 C CA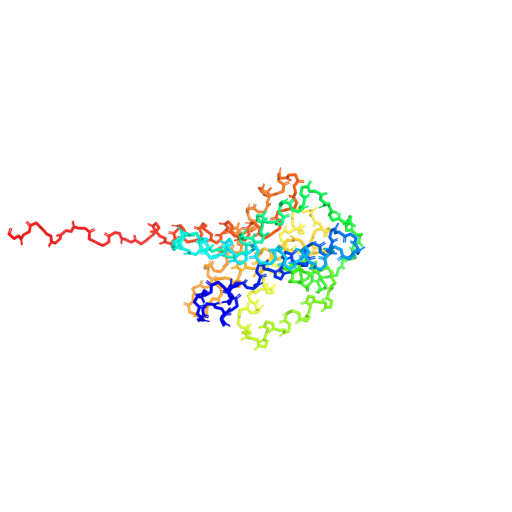 . LEU A 1 111 ? 17.565 -2.144 1.479 1.00 97.44 111 LEU A CA 1
ATOM 836 C C . LEU A 1 111 ? 16.506 -1.094 1.840 1.00 97.44 111 LEU A C 1
ATOM 838 O O . LEU A 1 111 ? 16.316 -0.800 3.016 1.00 97.44 111 LEU A O 1
ATOM 842 N N . ALA A 1 112 ? 15.774 -0.569 0.853 1.00 96.88 112 ALA A N 1
ATOM 843 C CA . ALA A 1 112 ? 14.689 0.376 1.108 1.00 96.88 112 ALA A CA 1
ATOM 844 C C . ALA A 1 112 ? 13.569 -0.279 1.930 1.00 96.88 112 ALA A C 1
ATOM 846 O O . ALA A 1 112 ? 13.096 0.294 2.911 1.00 96.88 112 ALA A O 1
ATOM 847 N N . GLY A 1 113 ? 13.208 -1.517 1.582 1.00 97.69 113 GLY A N 1
ATOM 848 C CA . GLY A 1 113 ? 12.272 -2.327 2.357 1.00 97.69 113 GLY A CA 1
ATOM 849 C C . GLY A 1 113 ? 12.721 -2.552 3.802 1.00 97.69 113 GLY A C 1
ATOM 850 O O . GLY A 1 113 ? 11.933 -2.370 4.727 1.00 97.69 113 GLY A O 1
ATOM 851 N N . LEU A 1 114 ? 14.000 -2.869 4.017 1.00 97.94 114 LEU A N 1
ATOM 852 C CA . LEU A 1 114 ? 14.578 -3.041 5.351 1.00 97.94 114 LEU A CA 1
ATOM 853 C C . LEU A 1 114 ? 14.522 -1.746 6.174 1.00 97.94 114 LEU A C 1
ATOM 855 O O . LEU A 1 114 ? 14.145 -1.785 7.343 1.00 97.94 114 LEU A O 1
ATOM 859 N N . LEU A 1 115 ? 14.838 -0.597 5.571 1.00 98.31 115 LEU A N 1
ATOM 860 C CA . LEU A 1 115 ? 14.729 0.705 6.237 1.00 98.31 115 LEU A CA 1
ATOM 861 C C . LEU A 1 115 ? 13.281 1.021 6.640 1.00 98.31 115 LEU A C 1
ATOM 863 O O . LEU A 1 115 ? 13.049 1.520 7.741 1.00 98.31 115 LEU A O 1
ATOM 867 N N . ILE A 1 116 ? 12.302 0.675 5.795 1.00 97.94 116 ILE A N 1
ATOM 868 C CA . ILE A 1 116 ? 10.876 0.804 6.129 1.00 97.94 116 ILE A CA 1
ATOM 869 C C . ILE A 1 116 ? 10.513 -0.111 7.304 1.00 97.94 116 ILE A C 1
ATOM 871 O O . ILE A 1 116 ? 9.849 0.338 8.237 1.00 97.94 116 ILE A O 1
ATOM 875 N N . VAL A 1 117 ? 10.974 -1.366 7.302 1.00 98.19 117 VAL A N 1
ATOM 876 C CA . VAL A 1 117 ? 10.773 -2.301 8.422 1.00 98.19 117 VAL A CA 1
ATOM 877 C C . VAL A 1 117 ? 11.336 -1.723 9.721 1.00 98.19 117 VAL A C 1
ATOM 879 O O . VAL A 1 117 ? 10.618 -1.681 10.717 1.00 98.19 117 VAL A O 1
ATOM 882 N N . ILE A 1 118 ? 12.571 -1.212 9.710 1.00 98.38 118 ILE A N 1
ATOM 883 C CA . ILE A 1 118 ? 13.195 -0.572 10.879 1.00 98.38 118 ILE A CA 1
ATOM 884 C C . ILE A 1 118 ? 12.355 0.619 11.359 1.00 98.38 118 ILE A C 1
ATOM 886 O O . ILE A 1 118 ? 12.050 0.710 12.546 1.00 98.38 118 ILE A O 1
ATOM 890 N N . GLY A 1 119 ? 11.918 1.493 10.447 1.00 98.06 119 GLY A N 1
ATOM 891 C CA . GLY A 1 119 ? 11.051 2.626 10.781 1.00 98.06 119 GLY A CA 1
ATOM 892 C C . GLY A 1 119 ? 9.728 2.198 11.427 1.00 98.06 119 GLY A C 1
ATOM 893 O O . GLY A 1 119 ? 9.302 2.795 12.416 1.00 98.06 119 GLY A O 1
ATOM 894 N N . MET A 1 120 ? 9.106 1.125 10.928 1.00 97.06 120 MET A N 1
ATOM 895 C CA . MET A 1 120 ? 7.904 0.553 11.541 1.00 97.06 120 MET A CA 1
ATOM 896 C C . MET A 1 120 ? 8.186 -0.030 12.927 1.00 97.06 120 MET A C 1
ATOM 898 O O . MET A 1 120 ? 7.383 0.186 13.831 1.00 97.06 120 MET A O 1
ATOM 902 N N . PHE A 1 121 ? 9.310 -0.728 13.124 1.00 97.62 121 PHE A N 1
ATOM 903 C CA . PHE A 1 121 ? 9.694 -1.262 14.436 1.00 97.62 121 PHE A CA 1
ATOM 904 C C . PHE A 1 121 ? 9.935 -0.153 15.461 1.00 97.62 121 PHE A C 1
ATOM 906 O O . PHE A 1 121 ? 9.523 -0.301 16.607 1.00 97.62 121 PHE A O 1
ATOM 913 N N . ILE A 1 122 ? 10.536 0.968 15.054 1.00 98.19 122 ILE A N 1
ATOM 914 C CA . ILE A 1 122 ? 10.707 2.141 15.922 1.00 98.19 122 ILE A CA 1
ATOM 915 C C . ILE A 1 122 ? 9.342 2.728 16.316 1.00 98.19 122 ILE A C 1
ATOM 917 O O . ILE A 1 122 ? 9.146 3.107 17.467 1.00 98.19 122 ILE A O 1
ATOM 921 N N . ALA A 1 123 ? 8.390 2.793 15.380 1.00 95.25 123 ALA A N 1
ATOM 922 C CA . ALA A 1 123 ? 7.073 3.376 15.630 1.00 95.25 123 ALA A CA 1
ATOM 923 C C . ALA A 1 123 ? 6.151 2.466 16.463 1.00 95.25 123 ALA A C 1
ATOM 925 O O . ALA A 1 123 ? 5.470 2.934 17.375 1.00 95.25 123 ALA A O 1
ATOM 926 N N . ASN A 1 124 ? 6.081 1.177 16.123 1.00 95.31 124 ASN A N 1
ATOM 927 C CA . ASN A 1 124 ? 5.271 0.178 16.815 1.00 95.31 124 ASN A CA 1
ATOM 928 C C . ASN A 1 124 ? 5.779 -1.247 16.493 1.00 95.31 124 ASN A C 1
ATOM 930 O O . ASN A 1 124 ? 5.393 -1.813 15.463 1.00 95.31 124 ASN A O 1
ATOM 934 N N . PRO A 1 125 ? 6.577 -1.872 17.383 1.00 95.62 125 PRO A N 1
ATOM 935 C CA . PRO A 1 125 ? 7.131 -3.209 17.160 1.00 95.62 125 PRO A CA 1
ATOM 936 C C . PRO A 1 125 ? 6.083 -4.299 16.912 1.00 95.62 125 PRO A C 1
ATOM 938 O O . PRO A 1 125 ? 6.305 -5.201 16.108 1.00 95.62 125 PRO A O 1
ATOM 941 N N . TYR A 1 126 ? 4.933 -4.221 17.588 1.00 95.56 126 TYR A N 1
ATOM 942 C CA . TYR A 1 126 ? 3.875 -5.224 17.461 1.00 95.56 126 TYR A CA 1
ATOM 943 C C . TYR A 1 126 ? 3.237 -5.180 16.069 1.00 95.56 126 TYR A C 1
ATOM 945 O O . TYR A 1 126 ? 3.134 -6.205 15.397 1.00 95.56 126 TYR A O 1
ATOM 953 N N . ALA A 1 127 ? 2.869 -3.986 15.600 1.00 95.31 127 ALA A N 1
ATOM 954 C CA . ALA A 1 127 ? 2.325 -3.809 14.258 1.00 95.31 127 ALA A CA 1
ATOM 955 C C . ALA A 1 127 ? 3.368 -4.134 13.171 1.00 95.31 127 ALA A C 1
ATOM 957 O O . ALA A 1 127 ? 3.038 -4.765 12.168 1.00 95.31 127 ALA A O 1
ATOM 958 N N . ALA A 1 128 ? 4.636 -3.772 13.394 1.00 97.00 128 ALA A N 1
ATOM 959 C CA . ALA A 1 128 ? 5.734 -4.100 12.487 1.00 97.00 128 ALA A CA 1
ATOM 960 C C . ALA A 1 128 ? 5.923 -5.616 12.324 1.00 97.00 128 ALA A C 1
ATOM 962 O O . ALA A 1 128 ? 6.063 -6.098 11.199 1.00 97.00 128 ALA A O 1
ATOM 963 N N . MET A 1 129 ? 5.856 -6.378 13.422 1.00 96.94 129 MET A N 1
ATOM 964 C CA . MET A 1 129 ? 5.924 -7.841 13.380 1.00 96.94 129 MET A CA 1
ATOM 965 C C . MET A 1 129 ? 4.798 -8.426 12.521 1.00 96.94 129 MET A C 1
ATOM 967 O O . MET A 1 129 ? 5.047 -9.261 11.654 1.00 96.94 129 MET A O 1
ATOM 971 N N . TRP A 1 130 ? 3.569 -7.937 12.697 1.00 97.69 130 TRP A N 1
ATOM 972 C CA . TRP A 1 130 ? 2.430 -8.350 11.877 1.00 97.69 130 TRP A CA 1
ATOM 973 C C . TRP A 1 130 ? 2.598 -7.997 10.397 1.00 97.69 130 TRP A C 1
ATOM 975 O O . TRP A 1 130 ? 2.258 -8.816 9.545 1.00 97.69 130 TRP A O 1
ATOM 985 N N . ALA A 1 131 ? 3.167 -6.834 10.075 1.00 98.00 131 ALA A N 1
ATOM 986 C CA . ALA A 1 131 ? 3.480 -6.460 8.697 1.00 98.00 131 ALA A CA 1
ATOM 987 C C . ALA A 1 131 ? 4.465 -7.447 8.048 1.00 98.00 131 ALA A C 1
ATOM 989 O O . ALA A 1 131 ? 4.245 -7.898 6.922 1.00 98.00 131 ALA A O 1
ATOM 990 N N . VAL A 1 132 ? 5.527 -7.820 8.771 1.00 98.25 132 VAL A N 1
ATOM 991 C CA . VAL A 1 132 ? 6.529 -8.793 8.306 1.00 98.25 132 VAL A CA 1
ATOM 992 C C . VAL A 1 132 ? 5.913 -10.186 8.151 1.00 98.25 132 VAL A C 1
ATOM 994 O O . VAL A 1 132 ? 6.140 -10.831 7.130 1.00 98.25 132 VAL A O 1
ATOM 997 N N . ILE A 1 133 ? 5.081 -10.625 9.102 1.00 98.12 133 ILE A N 1
ATOM 998 C CA . ILE A 1 133 ? 4.335 -11.890 9.011 1.00 98.12 133 ILE A CA 1
ATOM 999 C C . ILE A 1 133 ? 3.406 -11.882 7.790 1.00 98.12 133 ILE A C 1
ATOM 1001 O O . ILE A 1 133 ? 3.411 -12.836 7.017 1.00 98.12 133 ILE A O 1
ATOM 1005 N N . GLY A 1 134 ? 2.650 -10.803 7.569 1.00 98.38 134 GLY A N 1
ATOM 1006 C CA . GLY A 1 134 ? 1.797 -10.650 6.390 1.00 98.38 134 GLY A CA 1
ATOM 1007 C C . GLY A 1 134 ? 2.596 -10.735 5.087 1.00 98.38 134 GLY A C 1
ATOM 1008 O O . GLY A 1 134 ? 2.217 -11.480 4.184 1.00 98.38 134 GLY A O 1
ATOM 1009 N N . SER A 1 135 ? 3.745 -10.053 5.022 1.00 98.38 135 SER A N 1
ATOM 1010 C CA . SER A 1 135 ? 4.673 -10.130 3.885 1.00 98.38 135 SER A CA 1
ATOM 1011 C C . SER A 1 135 ? 5.156 -11.565 3.631 1.00 98.38 135 SER A C 1
ATOM 1013 O O . SER A 1 135 ? 5.107 -12.048 2.497 1.00 98.38 135 SER A O 1
ATOM 1015 N N . ALA A 1 136 ? 5.544 -12.279 4.694 1.00 98.44 136 ALA A N 1
ATOM 1016 C CA . ALA A 1 136 ? 5.995 -13.667 4.632 1.00 98.44 136 ALA A CA 1
ATOM 1017 C C . ALA A 1 136 ? 4.905 -14.626 4.145 1.00 98.44 136 ALA A C 1
ATOM 1019 O O . ALA A 1 136 ? 5.160 -15.440 3.258 1.00 98.44 136 ALA A O 1
ATOM 1020 N N . ILE A 1 137 ? 3.686 -14.504 4.681 1.00 98.44 137 ILE A N 1
ATOM 1021 C CA . ILE A 1 137 ? 2.538 -15.318 4.265 1.00 98.44 137 ILE A CA 1
ATOM 1022 C C . ILE A 1 137 ? 2.243 -15.082 2.782 1.00 98.44 137 ILE A C 1
ATOM 1024 O O . ILE A 1 137 ? 2.086 -16.045 2.036 1.00 98.44 137 ILE A O 1
ATOM 1028 N N . GLY A 1 138 ? 2.228 -13.823 2.333 1.00 97.94 138 GLY A N 1
ATOM 1029 C CA . GLY A 1 138 ? 2.022 -13.498 0.923 1.00 97.94 138 GLY A CA 1
ATOM 1030 C C . GLY A 1 138 ? 3.083 -14.119 0.012 1.00 97.94 138 GLY A C 1
ATOM 1031 O O . GLY A 1 138 ? 2.743 -14.768 -0.977 1.00 97.94 138 GLY A O 1
ATOM 1032 N N . GLY A 1 139 ? 4.365 -13.991 0.368 1.00 97.56 139 GLY A N 1
ATOM 1033 C CA . GLY A 1 139 ? 5.461 -14.641 -0.357 1.00 97.56 139 GLY A CA 1
ATOM 1034 C C . GLY A 1 139 ? 5.325 -16.169 -0.403 1.00 97.56 139 GLY A C 1
ATOM 1035 O O . GLY A 1 139 ? 5.487 -16.766 -1.464 1.00 97.56 139 GLY A O 1
ATOM 1036 N N . GLY A 1 140 ? 4.956 -16.799 0.715 1.00 97.94 140 GLY A N 1
ATOM 1037 C CA . GLY A 1 140 ? 4.706 -18.241 0.785 1.00 97.94 140 GLY A CA 1
ATOM 1038 C C . GLY A 1 140 ? 3.545 -18.690 -0.105 1.00 97.94 140 GLY A C 1
ATOM 1039 O O . GLY A 1 140 ? 3.693 -19.644 -0.865 1.00 97.94 140 GLY A O 1
ATOM 1040 N N . VAL A 1 141 ? 2.420 -17.968 -0.085 1.00 97.69 141 VAL A N 1
ATOM 1041 C CA . VAL A 1 141 ? 1.273 -18.237 -0.970 1.00 97.69 141 VAL A CA 1
ATOM 1042 C C . VAL A 1 141 ? 1.671 -18.124 -2.442 1.00 97.69 141 VAL A C 1
ATOM 1044 O O . VAL A 1 141 ? 1.267 -18.961 -3.244 1.00 97.69 141 VAL A O 1
ATOM 1047 N N . ALA A 1 142 ? 2.502 -17.145 -2.803 1.00 97.00 142 ALA A N 1
ATOM 1048 C CA . ALA A 1 142 ? 3.001 -17.010 -4.167 1.00 97.00 142 ALA A CA 1
ATOM 1049 C C . ALA A 1 142 ? 3.872 -18.198 -4.602 1.00 97.00 142 ALA A C 1
ATOM 1051 O O . ALA A 1 142 ? 3.731 -18.664 -5.729 1.00 97.00 142 ALA A O 1
ATOM 1052 N N . LEU A 1 143 ? 4.735 -18.710 -3.718 1.00 97.19 143 LEU A N 1
ATOM 1053 C CA . LEU A 1 143 ? 5.546 -19.901 -3.995 1.00 97.19 143 LEU A CA 1
ATOM 1054 C C . LEU A 1 143 ? 4.677 -21.152 -4.171 1.00 97.19 143 LEU A C 1
ATOM 1056 O O . LEU A 1 143 ? 4.903 -21.922 -5.097 1.00 97.19 143 LEU A O 1
ATOM 1060 N N . LEU A 1 144 ? 3.654 -21.323 -3.329 1.00 97.38 144 LEU A N 1
ATOM 1061 C CA . LEU A 1 144 ? 2.702 -22.436 -3.435 1.00 97.38 144 LEU A CA 1
ATOM 1062 C C . LEU A 1 144 ? 1.830 -22.357 -4.697 1.00 97.38 144 LEU A C 1
ATOM 1064 O O . LEU A 1 144 ? 1.388 -23.385 -5.200 1.00 97.38 144 LEU A O 1
ATOM 1068 N N . ALA A 1 145 ? 1.588 -21.151 -5.210 1.00 96.12 145 ALA A N 1
ATOM 1069 C CA . ALA A 1 145 ? 0.825 -20.904 -6.432 1.00 96.12 145 ALA A CA 1
ATOM 1070 C C . ALA A 1 145 ? 1.685 -20.916 -7.713 1.00 96.12 145 ALA A C 1
ATOM 1072 O O . ALA A 1 145 ? 1.229 -20.413 -8.739 1.00 96.12 145 ALA A O 1
ATOM 1073 N N . ASP A 1 146 ? 2.919 -21.427 -7.646 1.00 95.62 146 ASP A N 1
ATOM 1074 C CA . ASP A 1 146 ? 3.894 -21.470 -8.748 1.00 95.62 146 ASP A CA 1
ATOM 1075 C C . ASP A 1 146 ? 4.234 -20.085 -9.344 1.00 95.62 146 ASP A C 1
ATOM 1077 O O . ASP A 1 146 ? 4.498 -19.907 -10.530 1.00 95.62 146 ASP A O 1
ATOM 1081 N N . GLN A 1 147 ? 4.231 -19.045 -8.501 1.00 95.44 147 GLN A N 1
ATOM 1082 C CA . GLN A 1 147 ? 4.569 -17.667 -8.878 1.00 95.44 147 GLN A CA 1
ATOM 1083 C C . GLN A 1 147 ? 5.874 -17.216 -8.227 1.00 95.44 147 GLN A C 1
ATOM 1085 O O . GLN A 1 147 ? 5.950 -16.153 -7.605 1.00 95.44 147 GLN A O 1
ATOM 1090 N N . ALA A 1 148 ? 6.921 -18.025 -8.397 1.00 95.94 148 ALA A N 1
ATOM 1091 C CA . ALA A 1 148 ? 8.211 -17.831 -7.741 1.00 95.94 148 ALA A CA 1
ATOM 1092 C C . ALA A 1 148 ? 8.805 -16.432 -7.972 1.00 95.94 148 ALA A C 1
ATOM 1094 O O . ALA A 1 148 ? 9.168 -15.755 -7.015 1.00 95.94 148 ALA A O 1
ATOM 1095 N N . GLN A 1 149 ? 8.830 -15.939 -9.214 1.00 95.69 149 GLN A N 1
ATOM 1096 C CA . GLN A 1 149 ? 9.350 -14.594 -9.494 1.00 95.69 149 GLN A CA 1
ATOM 1097 C C . GLN A 1 149 ? 8.537 -13.491 -8.798 1.00 95.69 149 GLN A C 1
ATOM 1099 O O . GLN A 1 149 ? 9.113 -12.574 -8.215 1.00 95.69 149 GLN A O 1
ATOM 1104 N N . ALA A 1 150 ? 7.205 -13.600 -8.763 1.00 94.94 150 ALA A N 1
ATOM 1105 C CA . ALA A 1 150 ? 6.367 -12.647 -8.034 1.00 94.94 150 ALA A CA 1
ATOM 1106 C C . ALA A 1 150 ? 6.606 -12.701 -6.514 1.00 94.94 150 ALA A C 1
ATOM 1108 O O . ALA A 1 150 ? 6.528 -11.663 -5.850 1.00 94.94 150 ALA A O 1
ATOM 1109 N N . ALA A 1 151 ? 6.930 -13.881 -5.976 1.00 97.00 151 ALA A N 1
ATOM 1110 C CA . ALA A 1 151 ? 7.333 -14.054 -4.585 1.00 97.00 151 ALA A CA 1
ATOM 1111 C C . ALA A 1 151 ? 8.660 -13.333 -4.297 1.00 97.00 151 ALA A C 1
ATOM 1113 O O . ALA A 1 151 ? 8.725 -12.515 -3.380 1.00 97.00 151 ALA A O 1
ATOM 1114 N N . TRP A 1 152 ? 9.695 -13.564 -5.114 1.00 97.19 152 TRP A N 1
ATOM 1115 C CA . TRP A 1 152 ? 11.029 -12.976 -4.922 1.00 97.19 152 TRP A CA 1
ATOM 1116 C C . TRP A 1 152 ? 11.068 -11.455 -5.125 1.00 97.19 152 TRP A C 1
ATOM 1118 O O . TRP A 1 152 ? 11.864 -10.765 -4.480 1.00 97.19 152 TRP A O 1
ATOM 1128 N N . MET A 1 153 ? 10.169 -10.926 -5.961 1.00 96.38 153 MET A N 1
ATOM 1129 C CA . MET A 1 153 ? 9.925 -9.488 -6.134 1.00 96.38 153 MET A CA 1
ATOM 1130 C C . MET A 1 153 ? 9.060 -8.863 -5.020 1.00 96.38 153 MET A C 1
ATOM 1132 O O . MET A 1 153 ? 8.881 -7.644 -4.995 1.00 96.38 153 MET A O 1
ATOM 1136 N N . GLY A 1 154 ? 8.506 -9.666 -4.103 1.00 96.56 154 GLY A N 1
ATOM 1137 C CA . GLY A 1 154 ? 7.666 -9.193 -2.999 1.00 96.56 154 GLY A CA 1
ATOM 1138 C C . GLY A 1 154 ? 6.237 -8.786 -3.394 1.00 96.56 154 GLY A C 1
ATOM 1139 O O . GLY A 1 154 ? 5.526 -8.181 -2.593 1.00 96.56 154 GLY A O 1
ATOM 1140 N N . LEU A 1 155 ? 5.771 -9.123 -4.602 1.00 95.69 155 LEU A N 1
ATOM 1141 C CA . LEU A 1 155 ? 4.500 -8.628 -5.164 1.00 95.69 155 LEU A CA 1
ATOM 1142 C C . LEU A 1 155 ? 3.240 -9.222 -4.514 1.00 95.69 155 LEU A C 1
ATOM 1144 O O . LEU A 1 155 ? 2.137 -8.716 -4.714 1.00 95.69 155 LEU A O 1
ATOM 1148 N N . TYR A 1 156 ? 3.381 -10.293 -3.738 1.00 95.56 156 TYR A N 1
ATOM 1149 C CA . TYR A 1 156 ? 2.297 -10.844 -2.917 1.00 95.56 156 TYR A CA 1
ATOM 1150 C C . TYR A 1 156 ? 2.364 -10.403 -1.451 1.00 95.56 156 TYR A C 1
ATOM 1152 O O . TYR A 1 156 ? 1.392 -10.560 -0.718 1.00 95.56 156 TYR A O 1
ATOM 1160 N N . GLY A 1 157 ? 3.490 -9.838 -1.009 1.00 95.69 157 GLY A N 1
ATOM 1161 C CA . GLY A 1 157 ? 3.709 -9.519 0.401 1.00 95.69 157 GLY A CA 1
ATOM 1162 C C . GLY A 1 157 ? 3.023 -8.229 0.852 1.00 95.69 157 GLY A C 1
ATOM 1163 O O . GLY A 1 157 ? 2.469 -8.172 1.947 1.00 95.69 157 GLY A O 1
ATOM 1164 N N . PHE A 1 158 ? 3.009 -7.190 0.014 1.00 97.75 158 PHE A N 1
ATOM 1165 C CA . PHE A 1 158 ? 2.653 -5.840 0.468 1.00 97.75 158 PHE A CA 1
ATOM 1166 C C . PHE A 1 158 ? 1.168 -5.651 0.808 1.00 97.75 158 PHE A C 1
ATOM 1168 O O . PHE A 1 158 ? 0.845 -4.997 1.798 1.00 97.75 158 PHE A O 1
ATOM 1175 N N . ASN A 1 159 ? 0.248 -6.239 0.033 1.00 98.38 159 ASN A N 1
ATOM 1176 C CA . ASN A 1 159 ? -1.189 -6.163 0.330 1.00 98.38 159 ASN A CA 1
ATOM 1177 C C . ASN A 1 159 ? -1.523 -6.899 1.638 1.00 98.38 159 ASN A C 1
ATOM 1179 O O . ASN A 1 159 ? -2.296 -6.394 2.452 1.00 98.38 159 ASN A O 1
ATOM 1183 N N . ALA A 1 160 ? -0.896 -8.056 1.866 1.00 98.31 160 ALA A N 1
ATOM 1184 C CA . ALA A 1 160 ? -1.011 -8.798 3.115 1.00 98.31 160 ALA A CA 1
ATOM 1185 C C . ALA A 1 160 ? -0.390 -8.034 4.297 1.00 98.31 160 ALA A C 1
ATOM 1187 O O . ALA A 1 160 ? -1.005 -7.952 5.357 1.00 98.31 160 ALA A O 1
ATOM 1188 N N . ALA A 1 161 ? 0.779 -7.413 4.115 1.00 98.38 161 ALA A N 1
ATOM 1189 C CA . ALA A 1 161 ? 1.425 -6.586 5.133 1.00 98.38 161 ALA A CA 1
ATOM 1190 C C . ALA A 1 161 ? 0.563 -5.374 5.537 1.00 98.38 161 ALA A C 1
ATOM 1192 O O . ALA A 1 161 ? 0.408 -5.098 6.725 1.00 98.38 161 ALA A O 1
ATOM 1193 N N . LEU A 1 162 ? -0.051 -4.680 4.570 1.00 98.19 162 LEU A N 1
ATOM 1194 C CA . LEU A 1 162 ? -0.979 -3.575 4.837 1.00 98.19 162 LEU A CA 1
ATOM 1195 C C . LEU A 1 162 ? -2.242 -4.040 5.569 1.00 98.19 162 LEU A C 1
ATOM 1197 O O . LEU A 1 162 ? -2.680 -3.381 6.513 1.00 98.19 162 LEU A O 1
ATOM 1201 N N . ALA A 1 163 ? -2.813 -5.179 5.165 1.00 97.81 163 ALA A N 1
ATOM 1202 C CA . ALA A 1 163 ? -3.968 -5.761 5.843 1.00 97.81 163 ALA A CA 1
ATOM 1203 C C . ALA A 1 163 ? -3.628 -6.134 7.291 1.00 97.81 163 ALA A C 1
ATOM 1205 O O . ALA A 1 163 ? -4.406 -5.848 8.200 1.00 97.81 163 ALA A O 1
ATOM 1206 N N . ALA A 1 164 ? -2.434 -6.689 7.511 1.00 97.38 164 ALA A N 1
ATOM 1207 C CA . ALA A 1 164 ? -1.927 -6.973 8.840 1.00 97.38 164 ALA A CA 1
ATOM 1208 C C . ALA A 1 164 ? -1.812 -5.687 9.672 1.00 97.38 164 ALA A C 1
ATOM 1210 O O . ALA A 1 164 ? -2.421 -5.604 10.731 1.00 97.38 164 ALA A O 1
ATOM 1211 N N . LEU A 1 165 ? -1.143 -4.648 9.157 1.00 96.12 165 LEU A N 1
ATOM 1212 C CA . LEU A 1 165 ? -0.996 -3.348 9.830 1.00 96.12 165 LEU A CA 1
ATOM 1213 C C . LEU A 1 165 ? -2.336 -2.701 10.203 1.00 96.12 165 LEU A C 1
ATOM 1215 O O . LEU A 1 165 ? -2.457 -2.078 11.259 1.00 96.12 165 LEU A O 1
ATOM 1219 N N . ALA A 1 166 ? -3.346 -2.825 9.340 1.00 94.88 166 ALA A N 1
ATOM 1220 C CA . ALA A 1 166 ? -4.655 -2.223 9.569 1.00 94.88 166 ALA A CA 1
ATOM 1221 C C . ALA A 1 166 ? -5.432 -2.876 10.726 1.00 94.88 166 ALA A C 1
ATOM 1223 O O . ALA A 1 166 ? -6.217 -2.183 11.375 1.00 94.88 166 ALA A O 1
ATOM 1224 N N . PHE A 1 167 ? -5.202 -4.168 10.984 1.00 95.19 167 PHE A N 1
ATOM 1225 C CA . PHE A 1 167 ? -5.936 -4.978 11.969 1.00 95.19 167 PHE A CA 1
ATOM 1226 C C . PHE A 1 167 ? -5.038 -5.582 13.062 1.00 95.19 167 PHE A C 1
ATOM 1228 O O . PHE A 1 167 ? -5.470 -6.443 13.823 1.00 95.19 167 PHE A O 1
ATOM 1235 N N . SER A 1 168 ? -3.772 -5.167 13.158 1.00 93.62 168 SER A N 1
ATOM 1236 C CA . SER A 1 168 ? -2.824 -5.600 14.193 1.00 93.62 168 SER A CA 1
ATOM 1237 C C . SER A 1 168 ? -2.844 -4.686 15.417 1.00 93.62 168 SER A C 1
ATOM 1239 O O . SER A 1 168 ? -1.816 -4.498 16.069 1.00 93.62 168 SER A O 1
ATOM 1241 N N . ARG A 1 169 ? -3.960 -4.016 15.717 1.00 83.69 169 ARG A N 1
ATOM 1242 C CA . ARG A 1 169 ? -4.006 -3.116 16.876 1.00 83.69 169 ARG A CA 1
ATOM 1243 C C . ARG A 1 169 ? -3.866 -3.910 18.170 1.00 83.69 169 ARG A C 1
ATOM 1245 O O . ARG A 1 169 ? -4.401 -5.007 18.311 1.00 83.69 169 ARG A O 1
ATOM 1252 N N . GLN A 1 170 ? -3.149 -3.337 19.130 1.00 61.47 170 GLN A N 1
ATOM 1253 C CA . GLN A 1 170 ? -2.985 -3.935 20.449 1.00 61.47 170 GLN A CA 1
ATOM 1254 C C . GLN A 1 170 ? -4.363 -4.059 21.120 1.00 61.47 170 GLN A C 1
ATOM 1256 O O . GLN A 1 170 ? -5.048 -3.058 21.317 1.00 61.47 170 GLN A O 1
ATOM 1261 N N . GLY A 1 171 ? -4.785 -5.292 21.413 1.00 63.72 171 GLY A N 1
ATOM 1262 C CA . GLY A 1 171 ? -6.111 -5.601 21.963 1.00 63.72 171 GLY A CA 1
ATOM 1263 C C . GLY A 1 171 ? -7.139 -6.107 20.942 1.00 63.72 171 GLY A C 1
ATOM 1264 O O . GLY A 1 171 ? -8.183 -6.615 21.349 1.00 63.72 171 GLY A O 1
ATOM 1265 N N . GLU A 1 172 ? -6.852 -6.046 19.637 1.00 68.69 172 GLU A N 1
ATOM 1266 C CA . GLU A 1 172 ? -7.640 -6.775 18.638 1.00 68.69 172 GLU A CA 1
ATOM 1267 C C . GLU A 1 172 ? -7.246 -8.259 18.625 1.00 68.69 172 GLU A C 1
ATOM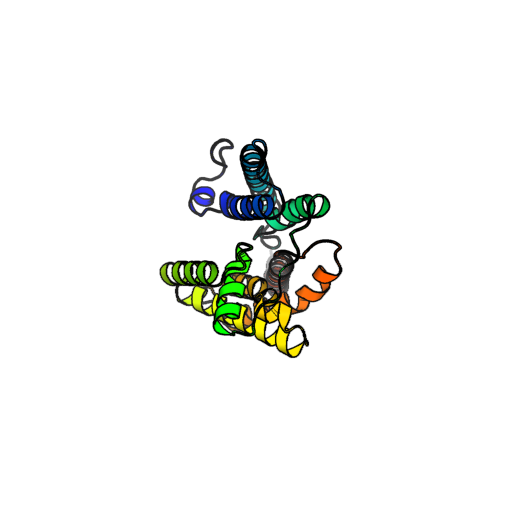 1269 O O . GLU A 1 172 ? -6.106 -8.640 18.900 1.00 68.69 172 GLU A O 1
ATOM 1274 N N . LYS A 1 173 ? -8.223 -9.128 18.350 1.00 87.75 173 LYS A N 1
ATOM 1275 C CA . LYS A 1 173 ? -8.027 -10.579 18.375 1.00 87.75 173 LYS A CA 1
ATOM 1276 C C . LYS A 1 173 ? -7.141 -10.983 17.178 1.00 87.75 173 LYS A C 1
ATOM 1278 O O . LYS A 1 173 ? -7.562 -10.716 16.055 1.00 87.75 173 LYS A O 1
ATOM 1283 N N . PRO A 1 174 ? -5.997 -11.679 17.361 1.00 91.56 174 PRO A N 1
ATOM 1284 C CA . PRO A 1 174 ? -5.062 -12.035 16.278 1.00 91.56 174 PRO A CA 1
ATOM 1285 C C . PRO A 1 174 ? -5.692 -12.707 15.052 1.00 91.56 174 PRO A C 1
ATOM 1287 O O . PRO A 1 174 ? -5.232 -12.533 13.926 1.00 91.56 174 PRO A O 1
ATOM 1290 N N . TRP A 1 175 ? -6.778 -13.459 15.249 1.00 92.50 175 TRP A N 1
ATOM 1291 C CA . TRP A 1 175 ? -7.500 -14.100 14.152 1.00 92.50 175 TRP A CA 1
ATOM 1292 C C . TRP A 1 175 ? -8.140 -13.094 13.181 1.00 92.50 175 TRP A C 1
ATOM 1294 O O . TRP A 1 175 ? -8.275 -13.416 12.006 1.00 92.50 175 TRP A O 1
ATOM 1304 N N . LEU A 1 176 ? -8.490 -11.877 13.624 1.00 94.00 176 LEU A N 1
ATOM 1305 C CA . LEU A 1 176 ? -8.975 -10.806 12.742 1.00 94.00 176 LEU A CA 1
ATOM 1306 C C . LEU A 1 176 ? -7.864 -10.325 11.808 1.00 94.00 176 LEU A C 1
ATOM 1308 O O . LEU A 1 176 ? -8.111 -10.112 10.624 1.00 94.00 176 LEU A O 1
ATOM 1312 N N . THR A 1 177 ? -6.636 -10.206 12.317 1.00 96.19 177 THR A N 1
ATOM 1313 C CA . THR A 1 177 ? -5.461 -9.860 11.512 1.00 96.19 177 THR A CA 1
ATOM 1314 C C . THR A 1 177 ? -5.183 -10.942 10.469 1.00 96.19 177 THR A C 1
ATOM 1316 O O . THR A 1 177 ? -5.011 -10.636 9.290 1.00 96.19 177 THR A O 1
ATOM 1319 N N . VAL A 1 178 ? -5.222 -12.216 10.872 1.00 96.69 178 VAL A N 1
ATOM 1320 C CA . VAL A 1 178 ? -5.061 -13.359 9.955 1.00 96.69 178 VAL A CA 1
ATOM 1321 C C . VAL A 1 178 ? -6.178 -13.403 8.909 1.00 96.69 178 VAL A C 1
ATOM 1323 O O . VAL A 1 178 ? -5.906 -13.636 7.730 1.00 96.69 178 VAL A O 1
ATOM 1326 N N . LEU A 1 179 ? -7.424 -13.131 9.302 1.00 96.56 179 LEU A N 1
ATOM 1327 C CA . LEU A 1 179 ? -8.550 -13.053 8.376 1.00 96.56 179 LEU A CA 1
ATOM 1328 C C . LEU A 1 179 ? -8.358 -11.921 7.357 1.00 96.56 179 LEU A C 1
ATOM 1330 O O . LEU A 1 179 ? -8.546 -12.149 6.165 1.00 96.56 179 LEU A O 1
ATOM 1334 N N . ALA A 1 180 ? -7.922 -10.736 7.792 1.00 97.38 180 ALA A N 1
ATOM 1335 C CA . ALA A 1 180 ? -7.642 -9.614 6.898 1.00 97.38 180 ALA A CA 1
ATOM 1336 C C . ALA A 1 180 ? -6.519 -9.937 5.895 1.00 97.38 180 ALA A C 1
ATOM 1338 O O . ALA A 1 180 ? -6.669 -9.661 4.703 1.00 97.38 180 ALA A O 1
ATOM 1339 N N . ILE A 1 181 ? -5.429 -10.570 6.354 1.00 98.19 181 ILE A N 1
ATOM 1340 C CA . ILE A 1 181 ? -4.344 -11.074 5.492 1.00 98.19 181 ILE A CA 1
ATOM 1341 C C . ILE A 1 181 ? -4.906 -12.048 4.451 1.00 98.19 181 ILE A C 1
ATOM 1343 O O . ILE A 1 181 ? -4.656 -11.900 3.256 1.00 98.19 181 ILE A O 1
ATOM 1347 N N . THR A 1 182 ? -5.701 -13.018 4.904 1.00 98.19 182 THR A N 1
ATOM 1348 C CA . THR A 1 182 ? -6.294 -14.049 4.045 1.00 98.19 182 THR A CA 1
ATOM 1349 C C . THR A 1 182 ? -7.197 -13.422 2.984 1.00 98.19 182 THR A C 1
ATOM 1351 O O . THR A 1 182 ? -7.053 -13.726 1.804 1.00 98.19 182 THR A O 1
ATOM 1354 N N . LEU A 1 183 ? -8.075 -12.490 3.369 1.00 98.19 183 LEU A N 1
ATOM 1355 C CA . LEU A 1 183 ? -8.949 -11.777 2.436 1.00 98.19 183 LEU A CA 1
ATOM 1356 C C . LEU A 1 183 ? -8.156 -10.972 1.400 1.00 98.19 183 LEU A C 1
ATOM 1358 O O . LEU A 1 183 ? -8.486 -11.022 0.218 1.00 98.19 183 LEU A O 1
ATOM 1362 N N . ALA A 1 184 ? -7.099 -10.265 1.809 1.00 98.25 184 ALA A N 1
ATOM 1363 C CA . ALA A 1 184 ? -6.269 -9.499 0.879 1.00 98.25 184 ALA A CA 1
ATOM 1364 C C . ALA A 1 184 ? -5.603 -10.400 -0.175 1.00 98.25 184 ALA A C 1
ATOM 1366 O O . ALA A 1 184 ? -5.565 -10.039 -1.352 1.00 98.25 184 ALA A O 1
ATOM 1367 N N . LEU A 1 185 ? -5.135 -11.586 0.228 1.00 97.75 185 LEU A N 1
ATOM 1368 C CA . LEU A 1 185 ? -4.534 -12.571 -0.676 1.00 97.75 185 LEU A CA 1
ATOM 1369 C C . LEU A 1 185 ? -5.573 -13.238 -1.587 1.00 97.75 185 LEU A C 1
ATOM 1371 O O . LEU A 1 185 ? -5.324 -13.384 -2.781 1.00 97.75 185 LEU A O 1
ATOM 1375 N N . LEU A 1 186 ? -6.755 -13.581 -1.063 1.00 97.75 186 LEU A N 1
ATOM 1376 C CA . LEU A 1 186 ? -7.848 -14.168 -1.849 1.00 97.75 186 LEU A CA 1
ATOM 1377 C C . LEU A 1 186 ? -8.418 -13.200 -2.892 1.00 97.75 186 LEU A C 1
ATOM 1379 O O . LEU A 1 186 ? -8.852 -13.630 -3.957 1.00 97.75 186 LEU A O 1
ATOM 1383 N N . LEU A 1 187 ? -8.411 -11.897 -2.605 1.00 97.69 187 LEU A N 1
ATOM 1384 C CA . LEU A 1 187 ? -8.869 -10.873 -3.543 1.00 97.69 187 LEU A CA 1
ATOM 1385 C C . LEU A 1 187 ? -7.818 -10.513 -4.597 1.00 97.69 187 LEU A C 1
ATOM 1387 O O . LEU A 1 187 ? -8.170 -9.970 -5.641 1.00 97.69 187 LEU A O 1
ATOM 1391 N N . GLN A 1 188 ? -6.536 -10.803 -4.366 1.00 95.56 188 GLN A N 1
ATOM 1392 C CA . GLN A 1 188 ? -5.463 -10.417 -5.283 1.00 95.56 188 GLN A CA 1
ATOM 1393 C C . GLN A 1 188 ? -5.654 -10.929 -6.729 1.00 95.56 188 GLN A C 1
ATOM 1395 O O . GLN A 1 188 ? -5.465 -10.124 -7.645 1.00 95.56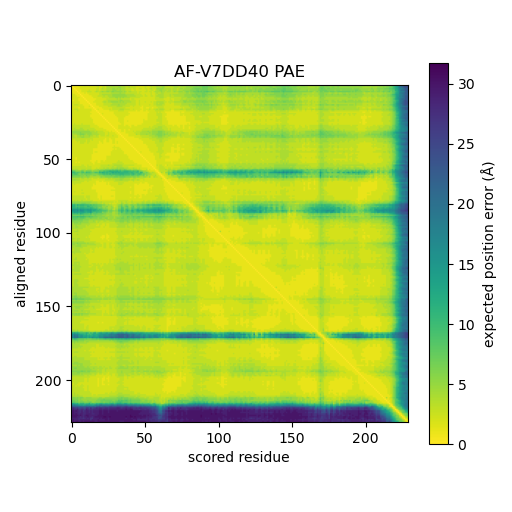 188 GLN A O 1
ATOM 1400 N N . PRO A 1 189 ? -6.065 -12.190 -6.986 1.00 95.12 189 PRO A N 1
ATOM 1401 C CA . PRO A 1 189 ? -6.338 -12.675 -8.341 1.00 95.12 189 PRO A CA 1
ATOM 1402 C C . PRO A 1 189 ? -7.414 -11.875 -9.083 1.00 95.12 189 PRO A C 1
ATOM 1404 O O . PRO A 1 189 ? -7.276 -11.663 -10.283 1.00 95.12 189 PRO A O 1
ATOM 1407 N N . LEU A 1 190 ? -8.439 -11.367 -8.386 1.00 96.12 190 LEU A N 1
ATOM 1408 C CA . LEU A 1 190 ? -9.502 -10.566 -9.006 1.00 96.12 190 LEU A CA 1
ATOM 1409 C C . LEU A 1 190 ? -8.941 -9.277 -9.622 1.00 96.12 190 LEU A C 1
ATOM 1411 O O . LEU A 1 190 ? -9.284 -8.921 -10.745 1.00 96.12 190 LEU A O 1
ATOM 1415 N N . PHE A 1 191 ? -8.027 -8.604 -8.921 1.00 95.62 191 PHE A N 1
ATOM 1416 C CA . PHE A 1 191 ? -7.405 -7.373 -9.416 1.00 95.62 191 PHE A CA 1
ATOM 1417 C C . PHE A 1 191 ? -6.343 -7.617 -10.494 1.00 95.62 191 PHE A C 1
ATOM 1419 O O . PHE A 1 191 ? -5.987 -6.680 -11.202 1.00 95.62 191 PHE A O 1
ATOM 1426 N N . LYS A 1 192 ? -5.863 -8.857 -10.663 1.00 92.38 192 LYS A N 1
ATOM 1427 C CA . LYS A 1 192 ? -5.003 -9.233 -11.798 1.00 92.38 192 LYS A CA 1
ATOM 1428 C C . LYS A 1 192 ? -5.764 -9.347 -13.119 1.00 92.38 192 LYS A C 1
ATOM 1430 O O . LYS A 1 192 ? -5.126 -9.372 -14.163 1.00 92.38 192 LYS A O 1
ATOM 1435 N N . LEU A 1 193 ? -7.097 -9.406 -13.079 1.00 94.69 193 LEU A N 1
ATOM 1436 C CA . LEU A 1 193 ? -7.937 -9.391 -14.281 1.00 94.69 193 LEU A CA 1
ATOM 1437 C C . LEU A 1 193 ? -8.069 -7.986 -14.891 1.00 94.69 193 LEU A C 1
ATOM 1439 O O . LEU A 1 193 ? -8.593 -7.842 -15.992 1.00 94.69 193 LEU A O 1
ATOM 1443 N N . LEU A 1 194 ? -7.626 -6.944 -14.179 1.00 93.69 194 LEU A N 1
ATOM 1444 C CA . LEU A 1 194 ? -7.636 -5.573 -14.677 1.00 93.69 194 LEU A CA 1
ATOM 1445 C C . LEU A 1 194 ? -6.482 -5.337 -15.667 1.00 93.69 194 LEU A C 1
ATOM 1447 O O . LEU A 1 194 ? -5.416 -5.932 -15.517 1.00 93.69 194 LEU A O 1
ATOM 1451 N N . PRO A 1 195 ? -6.639 -4.409 -16.630 1.00 91.88 195 PRO A N 1
ATOM 1452 C CA . PRO A 1 195 ? -5.579 -4.062 -17.583 1.00 91.88 195 PRO A CA 1
ATOM 1453 C C . PRO A 1 195 ? -4.411 -3.286 -16.949 1.00 91.88 195 PRO A C 1
ATOM 1455 O O . PRO A 1 195 ? -3.406 -3.035 -17.607 1.00 91.88 195 PRO A O 1
ATOM 1458 N N . VAL A 1 196 ? -4.542 -2.881 -15.685 1.00 93.88 196 VAL A N 1
ATOM 1459 C CA . VAL A 1 196 ? -3.538 -2.131 -14.922 1.00 93.88 196 VAL A CA 1
ATOM 1460 C C . VAL A 1 196 ? -3.178 -2.888 -13.642 1.00 93.88 196 VAL A C 1
ATOM 1462 O O . VAL A 1 196 ? -4.027 -3.602 -13.101 1.00 93.88 196 VAL A O 1
ATOM 1465 N N . PRO A 1 197 ? -1.955 -2.714 -13.103 1.00 93.38 197 PRO A N 1
ATOM 1466 C CA . PRO A 1 197 ? -1.586 -3.271 -11.808 1.00 93.38 197 PRO A CA 1
ATOM 1467 C C . PRO A 1 197 ? -2.619 -2.967 -10.715 1.00 93.38 197 PRO A C 1
ATOM 1469 O O . PRO A 1 197 ? -3.087 -1.837 -10.564 1.00 93.38 197 PRO A O 1
ATOM 1472 N N . GLY A 1 198 ? -2.931 -3.971 -9.892 1.00 94.88 198 GLY A N 1
ATOM 1473 C CA . GLY A 1 198 ? -3.913 -3.839 -8.811 1.00 94.88 198 GLY A CA 1
ATOM 1474 C C . GLY A 1 198 ? -3.523 -2.849 -7.706 1.00 94.88 198 GLY A C 1
ATOM 1475 O O . GLY A 1 198 ? -4.377 -2.485 -6.901 1.00 94.88 198 GLY A O 1
ATOM 1476 N N . LEU A 1 199 ? -2.261 -2.397 -7.652 1.00 96.50 199 LEU A N 1
ATOM 1477 C CA . LEU A 1 199 ? -1.729 -1.551 -6.577 1.00 96.50 199 LEU A CA 1
ATOM 1478 C C . LEU A 1 199 ? -2.105 -2.139 -5.201 1.00 96.50 199 LEU A C 1
ATOM 1480 O O . LEU A 1 199 ? -2.049 -3.353 -4.989 1.00 96.50 199 LEU A O 1
ATOM 1484 N N . THR A 1 200 ? -2.528 -1.290 -4.266 1.00 97.88 200 THR A N 1
ATOM 1485 C CA . THR A 1 200 ? -3.025 -1.684 -2.944 1.00 97.88 200 THR A CA 1
ATOM 1486 C C . THR A 1 200 ? -4.539 -1.957 -2.921 1.00 97.88 200 THR A C 1
ATOM 1488 O O . THR A 1 200 ? -5.150 -1.933 -1.854 1.00 97.88 200 THR A O 1
ATOM 1491 N N . ALA A 1 201 ? -5.191 -2.142 -4.077 1.00 98.19 201 ALA A N 1
ATOM 1492 C CA . ALA A 1 201 ? -6.635 -2.379 -4.144 1.00 98.19 201 ALA A CA 1
ATOM 1493 C C . ALA A 1 201 ? -7.091 -3.668 -3.426 1.00 98.19 201 ALA A C 1
ATOM 1495 O O . ALA A 1 201 ? -8.096 -3.591 -2.714 1.00 98.19 201 ALA A O 1
ATOM 1496 N N . PRO A 1 202 ? -6.366 -4.812 -3.510 1.00 98.31 202 PRO A N 1
ATOM 1497 C CA . PRO A 1 202 ? -6.721 -6.013 -2.748 1.00 98.31 202 PRO A CA 1
ATOM 1498 C C . PRO A 1 202 ? -6.794 -5.756 -1.238 1.00 98.31 202 PRO A C 1
ATOM 1500 O O . PRO A 1 202 ? -7.751 -6.168 -0.584 1.00 98.31 202 PRO A O 1
ATOM 1503 N N . PHE A 1 203 ? -5.829 -5.007 -0.695 1.00 98.31 203 PHE A N 1
ATOM 1504 C CA . PHE A 1 203 ? -5.825 -4.568 0.700 1.00 98.31 203 PHE A CA 1
ATOM 1505 C C . PHE A 1 203 ? -7.047 -3.704 1.052 1.00 98.31 203 PHE A C 1
ATOM 1507 O O . PHE A 1 203 ? -7.728 -3.974 2.044 1.00 98.31 203 PHE A O 1
ATOM 1514 N N . VAL A 1 204 ? -7.341 -2.674 0.252 1.00 98.00 204 VAL A N 1
ATOM 1515 C CA . VAL A 1 204 ? -8.467 -1.756 0.508 1.00 98.00 204 VAL A CA 1
ATOM 1516 C C . VAL A 1 204 ? -9.793 -2.517 0.514 1.00 98.00 204 VAL A C 1
ATOM 1518 O O . VAL A 1 204 ? -10.594 -2.356 1.437 1.00 98.00 204 VAL A O 1
ATOM 1521 N N . ALA A 1 205 ? -10.004 -3.383 -0.480 1.00 98.19 205 ALA A N 1
ATOM 1522 C CA . ALA A 1 205 ? -11.210 -4.191 -0.591 1.00 98.19 205 ALA A CA 1
ATOM 1523 C C . ALA A 1 205 ? -11.351 -5.171 0.584 1.00 98.19 205 ALA A C 1
ATOM 1525 O O . ALA A 1 205 ? -12.428 -5.257 1.175 1.00 98.19 205 ALA A O 1
ATOM 1526 N N . ALA A 1 206 ? -10.265 -5.839 0.991 1.00 97.75 206 ALA A N 1
ATOM 1527 C CA . ALA A 1 206 ? -10.263 -6.702 2.171 1.00 97.75 206 ALA A CA 1
ATOM 1528 C C . ALA A 1 206 ? -10.671 -5.941 3.440 1.00 97.75 206 ALA A C 1
ATOM 1530 O O . ALA A 1 206 ? -11.499 -6.422 4.214 1.00 97.75 206 ALA A O 1
ATOM 1531 N N . CYS A 1 207 ? -10.157 -4.723 3.635 1.00 96.75 207 CYS A N 1
ATOM 1532 C CA . CYS A 1 207 ? -10.528 -3.905 4.785 1.00 96.75 207 CYS A CA 1
ATOM 1533 C C . CYS A 1 207 ? -12.010 -3.514 4.770 1.00 96.75 207 CYS A C 1
ATOM 1535 O O . CYS A 1 207 ? -12.668 -3.573 5.807 1.00 96.75 207 CYS A O 1
ATOM 1537 N N . TRP A 1 208 ? -12.558 -3.134 3.613 1.00 96.69 208 TRP A N 1
ATOM 1538 C CA . TRP A 1 208 ? -13.988 -2.831 3.495 1.00 96.69 208 TRP A CA 1
ATOM 1539 C C . TRP A 1 208 ? -14.862 -4.054 3.787 1.00 96.69 208 TRP A C 1
ATOM 1541 O O . TRP A 1 208 ? -15.869 -3.914 4.481 1.00 96.69 208 TRP A O 1
ATOM 1551 N N . LEU A 1 209 ? -14.461 -5.251 3.345 1.00 96.50 209 LEU A N 1
ATOM 1552 C CA . LEU A 1 209 ? -15.161 -6.494 3.684 1.00 96.50 209 LEU A CA 1
ATOM 1553 C C . LEU A 1 209 ? -15.115 -6.795 5.186 1.00 96.50 209 LEU A C 1
ATOM 1555 O O . LEU A 1 209 ? -16.136 -7.175 5.755 1.00 96.50 209 LEU A O 1
ATOM 1559 N N . MET A 1 210 ? -13.975 -6.571 5.844 1.00 94.88 210 MET A N 1
ATOM 1560 C CA . MET A 1 210 ? -13.853 -6.716 7.299 1.00 94.88 210 MET A CA 1
ATOM 1561 C C . MET A 1 210 ? -14.804 -5.767 8.047 1.00 94.88 210 MET A C 1
ATOM 1563 O O . MET A 1 210 ? -15.511 -6.189 8.964 1.00 94.88 210 MET A O 1
ATOM 1567 N N . HIS A 1 211 ? -14.879 -4.493 7.639 1.00 93.00 211 HIS A N 1
ATOM 1568 C CA . HIS A 1 211 ? -15.807 -3.526 8.246 1.00 93.00 211 HIS A CA 1
ATOM 1569 C C . HIS A 1 211 ? -17.269 -3.871 7.981 1.00 93.00 211 HIS A C 1
ATOM 1571 O O . HIS A 1 211 ? -18.100 -3.733 8.880 1.00 93.00 211 HIS A O 1
ATOM 1577 N N . LEU A 1 212 ? -17.583 -4.352 6.777 1.00 93.12 212 LEU A N 1
ATOM 1578 C CA . LEU A 1 212 ? -18.918 -4.827 6.430 1.00 93.12 212 LEU A CA 1
ATOM 1579 C C . LEU A 1 212 ? -19.322 -6.028 7.291 1.00 93.12 212 LEU A C 1
ATOM 1581 O O . LEU A 1 212 ? -20.399 -6.009 7.881 1.00 93.12 212 LEU A O 1
ATOM 1585 N N . GLY A 1 213 ? -18.448 -7.027 7.429 1.00 90.19 213 GLY A N 1
ATOM 1586 C CA . GLY A 1 213 ? -18.685 -8.193 8.282 1.00 90.19 213 GLY A CA 1
ATOM 1587 C C . GLY A 1 213 ? -18.939 -7.802 9.738 1.00 90.19 213 GLY A C 1
ATOM 1588 O O . GLY A 1 213 ? -19.923 -8.238 10.334 1.00 90.19 213 GLY A O 1
ATOM 1589 N N . ASN A 1 214 ? -18.124 -6.895 10.286 1.00 88.00 214 ASN A N 1
ATOM 1590 C CA . ASN A 1 214 ? -18.312 -6.381 11.644 1.00 88.00 214 ASN A CA 1
ATOM 1591 C C . ASN A 1 214 ? -19.630 -5.612 11.812 1.00 88.00 214 ASN A C 1
ATOM 1593 O O . ASN A 1 214 ? -20.270 -5.726 12.855 1.00 88.00 214 ASN A O 1
ATOM 1597 N N . HIS A 1 215 ? -20.046 -4.838 10.809 1.00 87.44 215 HIS A N 1
ATOM 1598 C CA . HIS A 1 215 ? -21.318 -4.118 10.845 1.00 87.44 215 HIS A CA 1
ATOM 1599 C C . HIS A 1 215 ? -22.520 -5.072 10.8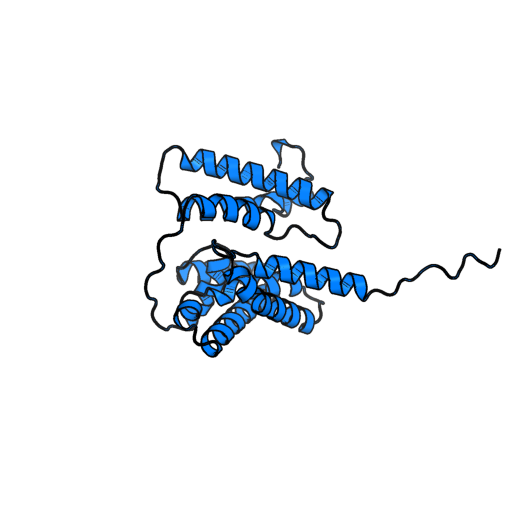00 1.00 87.44 215 HIS A C 1
ATOM 1601 O O . HIS A 1 215 ? -23.518 -4.826 11.472 1.00 87.44 215 HIS A O 1
ATOM 1607 N N . LEU A 1 216 ? -22.439 -6.157 10.024 1.00 89.06 216 LEU A N 1
ATOM 1608 C CA . LEU A 1 216 ? -23.503 -7.162 9.929 1.00 89.06 216 LEU A CA 1
ATOM 1609 C C . LEU A 1 216 ? -23.591 -8.056 11.177 1.00 89.06 216 LEU A C 1
ATOM 1611 O O . LEU A 1 216 ? -24.680 -8.498 11.529 1.00 89.06 216 LEU A O 1
ATOM 1615 N N . ALA A 1 217 ? -22.467 -8.304 11.853 1.00 84.44 217 ALA A N 1
ATOM 1616 C CA . ALA A 1 217 ? -22.403 -9.142 13.051 1.00 84.44 217 ALA A CA 1
ATOM 1617 C C . ALA A 1 217 ? -22.842 -8.430 14.346 1.00 84.44 217 ALA A C 1
ATOM 1619 O O . ALA A 1 217 ? -23.045 -9.092 15.364 1.00 84.44 217 ALA A O 1
ATOM 1620 N N . GLN A 1 218 ? -22.981 -7.099 14.347 1.00 76.75 218 GLN A N 1
ATOM 1621 C CA . GLN A 1 218 ? -23.494 -6.372 15.510 1.00 76.75 218 GLN A CA 1
ATOM 1622 C C . GLN A 1 218 ? -25.009 -6.600 15.645 1.00 76.75 218 GLN A C 1
ATOM 1624 O O . GLN A 1 218 ? -25.755 -6.261 14.723 1.00 76.75 218 GLN A O 1
ATOM 1629 N N . PRO A 1 219 ? -25.500 -7.138 16.781 1.00 57.06 219 PRO A N 1
ATOM 1630 C CA . PRO A 1 219 ? -26.931 -7.285 17.007 1.00 57.06 219 PRO A CA 1
ATOM 1631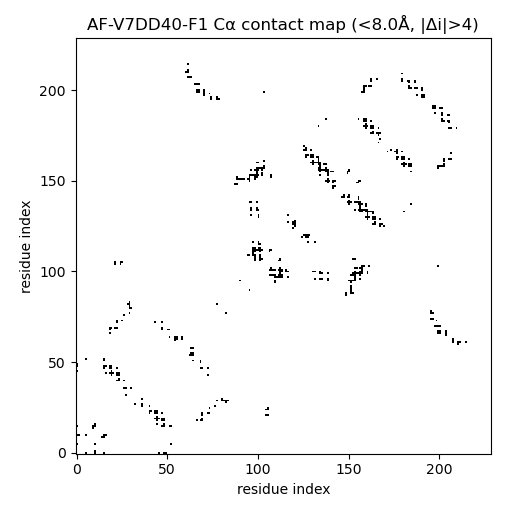 C C . PRO A 1 219 ? -27.616 -5.920 16.894 1.00 57.06 219 PRO A C 1
ATOM 1633 O O . PRO A 1 219 ? -27.177 -4.950 17.518 1.00 57.06 219 PRO A O 1
ATOM 1636 N N . ARG A 1 220 ? -28.717 -5.843 16.137 1.00 57.66 220 ARG A N 1
ATOM 1637 C CA . ARG A 1 220 ? -29.656 -4.712 16.195 1.00 57.66 220 ARG A CA 1
ATOM 1638 C C . ARG A 1 220 ? -30.248 -4.640 17.607 1.00 57.66 220 ARG A C 1
ATOM 1640 O O . ARG A 1 220 ? -31.314 -5.182 17.870 1.00 57.66 220 ARG A O 1
ATOM 1647 N N . HIS A 1 221 ? -29.564 -3.992 18.542 1.00 55.69 221 HIS A N 1
ATOM 1648 C CA . HIS A 1 221 ? -30.186 -3.591 19.798 1.00 55.69 221 HIS A CA 1
ATOM 1649 C C . HIS A 1 221 ? -31.009 -2.317 19.551 1.00 55.69 221 HIS A C 1
ATOM 1651 O O . HIS A 1 221 ? -30.421 -1.278 19.250 1.00 55.69 221 HIS A O 1
ATOM 1657 N N . ARG A 1 222 ? -32.339 -2.432 19.756 1.00 54.38 222 ARG A N 1
ATOM 1658 C CA . ARG A 1 222 ? -33.463 -1.462 19.599 1.00 54.38 222 ARG A CA 1
ATOM 1659 C C . ARG A 1 222 ? -34.275 -1.764 18.328 1.00 54.38 222 ARG A C 1
ATOM 1661 O O . ARG A 1 222 ? -33.741 -1.662 17.237 1.00 54.38 222 ARG A O 1
ATOM 1668 N N . ASP A 1 223 ? -35.497 -2.298 18.409 1.00 48.94 223 ASP A N 1
ATOM 1669 C CA . ASP A 1 223 ? -36.682 -1.669 19.014 1.00 48.94 223 ASP A CA 1
ATOM 1670 C C . ASP A 1 223 ? -37.644 -2.672 19.692 1.00 48.94 223 ASP A C 1
ATOM 1672 O O . ASP A 1 223 ? -38.521 -3.234 19.046 1.00 48.94 223 ASP A O 1
ATOM 1676 N N . ALA A 1 224 ? -37.539 -2.870 21.010 1.00 48.88 224 ALA A N 1
ATOM 1677 C CA . ALA A 1 224 ? -38.553 -3.623 21.772 1.00 48.88 224 ALA A CA 1
ATOM 1678 C C . ALA A 1 224 ? -38.967 -2.951 23.095 1.00 48.88 224 ALA A C 1
ATOM 1680 O O . ALA A 1 224 ? -39.620 -3.568 23.924 1.00 48.88 224 ALA A O 1
ATOM 1681 N N . SER A 1 225 ? -38.615 -1.678 23.311 1.00 49.69 225 SER A N 1
ATOM 1682 C CA . SER A 1 225 ? -38.925 -0.964 24.562 1.00 49.69 225 SER A CA 1
ATOM 1683 C C . SER A 1 225 ? -39.764 0.306 24.364 1.00 49.69 225 SER A C 1
ATOM 1685 O O . SER A 1 225 ? -39.682 1.218 25.179 1.00 49.69 225 SER A O 1
ATOM 1687 N N . ARG A 1 226 ? -40.539 0.406 23.273 1.00 51.47 226 ARG A N 1
ATOM 1688 C CA . ARG A 1 226 ? -41.461 1.537 23.012 1.00 51.47 226 ARG A CA 1
ATOM 1689 C C . ARG A 1 226 ? -42.924 1.125 22.783 1.00 51.47 226 ARG A C 1
ATOM 1691 O O . ARG A 1 226 ? -43.689 1.915 22.254 1.00 51.47 226 ARG A O 1
ATOM 1698 N N . LEU A 1 227 ? -43.316 -0.091 23.170 1.00 52.16 227 LEU A N 1
ATOM 1699 C CA . LEU A 1 227 ? -44.705 -0.572 23.038 1.00 52.16 227 LEU A CA 1
ATOM 1700 C C . LEU A 1 227 ? -45.428 -0.768 24.383 1.00 52.16 227 LEU A C 1
ATOM 1702 O O . LEU A 1 227 ? -46.526 -1.310 24.418 1.00 52.16 227 LEU A O 1
ATOM 1706 N N . HIS A 1 228 ? -44.846 -0.283 25.482 1.00 49.03 228 HIS A N 1
ATOM 1707 C CA . HIS A 1 228 ? -45.511 -0.217 26.784 1.00 49.03 228 HIS A CA 1
ATOM 1708 C C . HIS A 1 228 ? -45.413 1.209 27.336 1.00 49.03 228 HIS A C 1
ATOM 1710 O O . HIS A 1 228 ? -44.608 1.494 28.220 1.00 49.03 228 HIS A O 1
ATOM 1716 N N . SER A 1 229 ? -46.198 2.111 26.750 1.00 49.06 229 SER A N 1
ATOM 1717 C CA . SER A 1 229 ? -46.589 3.399 27.331 1.00 49.06 229 SER A CA 1
ATOM 1718 C C . SER A 1 229 ? -48.052 3.639 27.016 1.00 49.06 229 SER A C 1
ATOM 1720 O O . SER A 1 229 ? -48.367 3.512 25.809 1.00 49.06 229 SER A O 1
#

Solvent-accessible surface area (backbone atoms only — not comparable to full-atom values): 11980 Å² total; per-residue (Å²): 92,75,96,73,70,51,63,65,66,50,52,74,70,40,71,49,44,57,38,16,50,50,40,32,48,51,51,63,65,39,45,78,94,51,90,63,48,63,61,48,36,52,49,51,21,53,49,28,21,50,48,41,51,55,34,62,76,67,30,64,86,46,46,63,49,81,54,47,43,25,41,58,54,43,50,62,48,42,75,78,35,61,67,74,82,80,75,93,64,72,92,40,69,72,44,11,39,19,4,2,55,13,42,70,68,72,32,72,47,34,67,61,6,43,52,51,50,53,54,34,39,75,74,38,51,69,32,32,52,36,22,53,50,20,8,44,52,21,24,49,52,26,48,77,67,74,32,51,65,46,14,36,56,7,73,40,1,22,34,11,15,51,22,11,47,75,40,39,50,93,88,53,60,69,66,57,15,52,47,30,22,49,40,9,58,69,38,39,66,65,35,66,74,46,100,44,84,43,76,57,43,30,21,47,53,22,52,34,50,52,38,46,52,55,61,70,70,51,78,83,83,77,91,85,85,83,85,86,125